Protein AF-A0A535MND7-F1 (afdb_monomer_lite)

Secondary structure (DSSP, 8-state):
--------------SPPPP-----------------------------PPPP-PPPPP-------SSS-EEEEE------TT----EEEEEE-TTS-EEEEEEEEEPPPTT--PPPPPP--EEEEEETTTTEEEEEEGGGGG---S--GGG-TTSPPBTTB--SS--SEEEEEEEE-SS-SS-TT---S---TTEEE--SEEEEEE--S-SS--GGGS-HHHHHHHHHHHHHHHHHHHT-TT-SEEEEE---SGGGT----SSEEEEEEESS--HHHHHHHHHHHHHHHHHSS-HHHHHHHHHHHH-SSEEEEETTEEEE--TT-SSTT--EEEESS--SSGGGS-HHHHH-

Structure (mmCIF, N/CA/C/O backbone):
data_AF-A0A535MND7-F1
#
_entry.id   AF-A0A535MND7-F1
#
loop_
_atom_site.group_PDB
_atom_site.id
_atom_site.type_symbol
_atom_site.label_atom_id
_atom_site.label_alt_id
_atom_site.label_comp_id
_atom_site.label_asym_id
_atom_site.label_entity_id
_atom_site.label_seq_id
_atom_site.pdbx_PDB_ins_code
_atom_site.Cartn_x
_atom_site.Cartn_y
_atom_site.Cartn_z
_atom_site.occupancy
_atom_site.B_iso_or_equiv
_atom_site.auth_seq_id
_atom_site.auth_comp_id
_atom_site.auth_asym_id
_atom_site.auth_atom_id
_atom_site.pdbx_PDB_model_num
ATOM 1 N N . MET A 1 1 ? 10.896 -22.192 53.417 1.00 31.97 1 MET A N 1
ATOM 2 C CA . MET A 1 1 ? 11.563 -22.929 52.321 1.00 31.97 1 MET A CA 1
ATOM 3 C C . MET A 1 1 ? 10.553 -23.023 51.177 1.00 31.97 1 MET A C 1
ATOM 5 O O . MET A 1 1 ? 9.532 -23.661 51.362 1.00 31.97 1 MET A O 1
ATOM 9 N N . SER A 1 2 ? 10.584 -22.032 50.270 1.00 26.31 2 SER A N 1
ATOM 10 C CA . SER A 1 2 ? 10.952 -22.146 48.828 1.00 26.31 2 SER A CA 1
ATOM 11 C C . SER A 1 2 ? 9.832 -22.789 47.989 1.00 26.31 2 SER A C 1
ATOM 13 O O . SER A 1 2 ? 9.571 -23.968 48.164 1.00 26.31 2 SER A O 1
ATOM 15 N N . GLY A 1 3 ? 9.055 -22.074 47.161 1.00 21.62 3 GLY A N 1
ATOM 16 C CA . GLY A 1 3 ? 9.440 -21.245 45.999 1.00 21.62 3 GLY A CA 1
ATOM 17 C C . GLY A 1 3 ? 9.171 -22.081 44.729 1.00 21.62 3 GLY A C 1
ATOM 18 O O . GLY A 1 3 ? 9.656 -23.201 44.651 1.00 21.62 3 GLY A O 1
ATOM 19 N N . THR A 1 4 ? 8.356 -21.681 43.744 1.00 24.11 4 THR A N 1
ATOM 20 C CA . THR A 1 4 ? 8.794 -20.842 42.608 1.00 24.11 4 THR A CA 1
ATOM 21 C C . THR A 1 4 ? 7.597 -20.421 41.732 1.00 24.11 4 THR A C 1
ATOM 23 O O . THR A 1 4 ? 6.783 -21.248 41.330 1.00 24.11 4 THR A O 1
ATOM 26 N N . THR A 1 5 ? 7.551 -19.131 41.394 1.00 23.45 5 THR A N 1
ATOM 27 C CA . THR A 1 5 ? 6.652 -18.468 40.435 1.00 23.45 5 THR A CA 1
ATOM 28 C C . THR A 1 5 ? 7.467 -18.116 39.186 1.00 23.45 5 THR A C 1
ATOM 30 O O . THR A 1 5 ? 8.577 -17.607 39.330 1.00 23.45 5 THR A O 1
ATOM 33 N N . VAL A 1 6 ? 6.944 -18.317 37.970 1.00 24.39 6 VAL A N 1
ATOM 34 C CA . VAL A 1 6 ? 7.579 -17.824 36.730 1.00 24.39 6 VAL A CA 1
ATOM 35 C C . VAL A 1 6 ? 6.758 -16.671 36.156 1.00 24.39 6 VAL A C 1
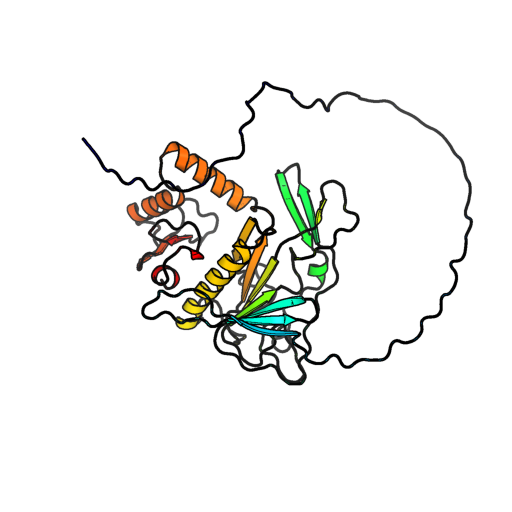ATOM 37 O O . VAL A 1 6 ? 5.626 -16.843 35.715 1.00 24.39 6 VAL A O 1
ATOM 40 N N . SER A 1 7 ? 7.360 -15.482 36.184 1.00 24.05 7 SER A N 1
ATOM 41 C CA . SER A 1 7 ? 6.897 -14.240 35.560 1.00 24.05 7 SER A CA 1
ATOM 42 C C . SER A 1 7 ? 7.696 -14.021 34.272 1.00 24.05 7 SER A C 1
ATOM 44 O O . SER A 1 7 ? 8.923 -13.955 34.336 1.00 24.05 7 SER A O 1
ATOM 46 N N . ALA A 1 8 ? 7.032 -13.831 33.130 1.00 25.64 8 ALA A N 1
ATOM 47 C CA . ALA A 1 8 ? 7.667 -13.356 31.901 1.00 25.64 8 ALA A CA 1
ATOM 48 C C . ALA A 1 8 ? 7.319 -11.873 31.682 1.00 25.64 8 ALA A C 1
ATOM 50 O O . ALA A 1 8 ? 6.171 -11.518 31.420 1.00 25.64 8 ALA A O 1
ATOM 51 N N . ARG A 1 9 ? 8.322 -10.998 31.824 1.00 24.38 9 ARG A N 1
ATOM 52 C CA . ARG A 1 9 ? 8.261 -9.564 31.492 1.00 24.38 9 ARG A CA 1
ATOM 53 C C . ARG A 1 9 ? 8.761 -9.344 30.053 1.00 24.38 9 ARG A C 1
ATOM 55 O O . ARG A 1 9 ? 9.773 -9.946 29.701 1.00 24.38 9 ARG A O 1
ATOM 62 N N . PRO A 1 10 ? 8.153 -8.452 29.250 1.00 27.22 10 PRO A N 1
ATOM 63 C CA . PRO A 1 10 ? 8.726 -8.014 27.978 1.00 27.22 10 PRO A CA 1
ATOM 64 C C . PRO A 1 10 ? 9.790 -6.905 28.174 1.00 27.22 10 PRO A C 1
ATOM 66 O O . PRO A 1 10 ? 9.694 -6.132 29.136 1.00 27.22 10 PRO A O 1
ATOM 69 N N . PRO A 1 11 ? 10.802 -6.787 27.289 1.00 28.80 11 PRO A N 1
ATOM 70 C CA . PRO A 1 11 ? 11.977 -5.960 27.540 1.00 28.80 11 PRO A CA 1
ATOM 71 C C . PRO A 1 11 ? 11.901 -4.614 26.811 1.00 28.80 11 PRO A C 1
ATOM 73 O O . PRO A 1 11 ? 12.303 -4.538 25.664 1.00 28.80 11 PRO A O 1
ATOM 76 N N . TRP A 1 12 ? 11.468 -3.533 27.469 1.00 27.03 12 TRP A N 1
ATOM 77 C CA . TRP A 1 12 ? 11.754 -2.162 26.999 1.00 27.03 12 TRP A CA 1
ATOM 78 C C . TRP A 1 12 ? 11.802 -1.167 28.166 1.00 27.03 12 TRP A C 1
ATOM 80 O O . TRP A 1 12 ? 10.841 -0.442 28.397 1.00 27.03 12 TRP A O 1
ATOM 90 N N . ARG A 1 13 ? 12.918 -1.104 28.908 1.00 27.61 13 ARG A N 1
ATOM 91 C CA . ARG A 1 13 ? 13.337 0.097 29.664 1.00 27.61 13 ARG A CA 1
ATOM 92 C C . ARG A 1 13 ? 14.852 0.090 29.892 1.00 27.61 13 ARG A C 1
ATOM 94 O O . ARG A 1 13 ? 15.333 -0.727 30.668 1.00 27.61 13 ARG A O 1
ATOM 101 N N . ARG A 1 14 ? 15.560 1.056 29.295 1.00 27.72 14 ARG A N 1
ATOM 102 C CA . ARG A 1 14 ? 16.456 2.017 29.976 1.00 27.72 14 ARG A CA 1
ATOM 103 C C . ARG A 1 14 ? 17.063 2.993 28.956 1.00 27.72 14 ARG A C 1
ATOM 105 O O . ARG A 1 14 ? 18.002 2.661 28.253 1.00 27.72 14 ARG A O 1
ATOM 112 N N . ALA A 1 15 ? 16.542 4.213 28.953 1.00 28.39 15 ALA A N 1
ATOM 113 C CA . ALA A 1 15 ? 17.321 5.445 28.862 1.00 28.39 15 ALA A CA 1
ATOM 114 C C . ALA A 1 15 ? 16.557 6.490 29.693 1.00 28.39 15 ALA A C 1
ATOM 116 O O . ALA A 1 15 ? 15.325 6.491 29.699 1.00 28.39 15 ALA A O 1
ATOM 117 N N . GLY A 1 16 ? 17.288 7.238 30.518 1.00 25.81 16 GLY A N 1
ATOM 118 C CA . GLY A 1 16 ? 16.784 7.986 31.668 1.00 25.81 16 GLY A CA 1
ATOM 119 C C . GLY A 1 16 ? 15.770 9.082 31.341 1.00 25.81 16 GLY A C 1
ATOM 120 O O . GLY A 1 16 ? 15.826 9.729 30.303 1.00 25.81 16 GLY A O 1
ATOM 121 N N . CYS A 1 17 ? 14.853 9.276 32.284 1.00 23.89 17 CYS A N 1
ATOM 122 C CA . CYS A 1 17 ? 13.958 10.419 32.380 1.00 23.89 17 CYS A CA 1
ATOM 123 C C . CYS A 1 17 ? 14.705 11.559 33.095 1.00 23.89 17 CYS A C 1
ATOM 125 O O . CYS A 1 17 ? 15.103 11.347 34.243 1.00 23.89 17 CYS A O 1
ATOM 127 N N . PRO A 1 18 ? 14.894 12.744 32.489 1.00 29.48 18 PRO A N 1
ATOM 128 C CA . PRO A 1 18 ? 15.144 13.961 33.239 1.00 29.48 18 PRO A CA 1
ATOM 129 C C . PRO A 1 18 ? 13.806 14.554 33.689 1.00 29.48 18 PRO A C 1
ATOM 131 O O . PRO A 1 18 ? 12.822 14.583 32.950 1.00 29.48 18 PRO A O 1
ATOM 134 N N . GLN A 1 19 ? 13.792 14.985 34.941 1.00 28.09 19 GLN A N 1
ATOM 135 C CA . GLN A 1 19 ? 12.665 15.554 35.665 1.00 28.09 19 GLN A CA 1
ATOM 136 C C . GLN A 1 19 ? 12.043 16.752 34.927 1.00 28.09 19 GLN A C 1
ATOM 138 O O . GLN A 1 19 ? 12.746 17.591 34.367 1.00 28.09 19 GLN A O 1
ATOM 143 N N . LEU A 1 20 ? 10.710 16.835 34.968 1.00 29.91 20 LEU A N 1
ATOM 144 C CA . LEU A 1 20 ? 9.931 17.992 34.529 1.00 29.91 20 LEU A CA 1
ATOM 145 C C . LEU A 1 20 ? 10.247 19.190 35.438 1.00 29.91 20 LEU A C 1
ATOM 147 O O . LEU A 1 20 ? 9.759 19.265 36.565 1.00 29.91 20 LEU A O 1
ATOM 151 N N . GLY A 1 21 ? 11.086 20.097 34.939 1.00 25.61 21 GLY A N 1
ATOM 152 C CA . GLY A 1 21 ? 11.276 21.450 35.458 1.00 25.61 21 GLY A CA 1
ATOM 153 C C . GLY A 1 21 ? 10.290 22.423 34.809 1.00 25.61 21 GLY A C 1
ATOM 154 O O . GLY A 1 21 ? 9.869 22.234 33.672 1.00 25.61 21 GLY A O 1
ATOM 155 N N . GLN A 1 22 ? 9.891 23.421 35.586 1.00 27.30 22 GLN A N 1
ATOM 156 C CA . GLN A 1 22 ? 8.811 24.372 35.341 1.00 27.30 22 GLN A CA 1
ATOM 157 C C . GLN A 1 22 ? 9.024 25.289 34.120 1.00 27.30 22 GLN A C 1
ATOM 159 O O . GLN A 1 22 ? 10.116 25.384 33.568 1.00 27.30 22 GLN A O 1
ATOM 164 N N . GLY A 1 23 ? 7.923 25.933 33.719 1.00 32.47 23 GLY A N 1
ATOM 165 C CA . GLY A 1 23 ? 7.711 26.726 32.508 1.00 32.47 23 GLY A CA 1
ATOM 166 C C . GLY A 1 23 ? 8.832 27.663 32.060 1.00 32.47 23 GLY A C 1
ATOM 167 O O . GLY A 1 23 ? 9.398 28.406 32.850 1.00 32.47 23 GLY A O 1
ATOM 168 N N . HIS A 1 24 ? 9.031 27.690 30.744 1.00 26.78 24 HIS A N 1
ATOM 169 C CA . HIS A 1 24 ? 9.525 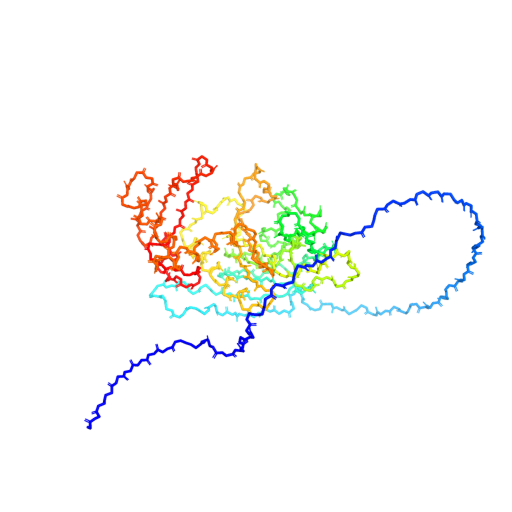28.845 30.005 1.00 26.78 24 HIS A CA 1
ATOM 170 C C . HIS A 1 24 ? 8.818 28.875 28.641 1.00 26.78 24 HIS A C 1
ATOM 172 O O . HIS A 1 24 ? 8.986 27.974 27.819 1.00 26.78 24 HIS A O 1
ATOM 178 N N . GLU A 1 25 ? 7.980 29.891 28.434 1.00 28.95 25 GLU A N 1
ATOM 179 C CA . GLU A 1 25 ? 7.490 30.293 27.112 1.00 28.95 25 GLU A CA 1
ATOM 180 C C . GLU A 1 25 ? 8.667 30.800 26.258 1.00 28.95 25 GLU A C 1
ATOM 182 O O . GLU A 1 25 ? 9.539 31.490 26.792 1.00 28.95 25 GLU A O 1
ATOM 187 N N . PRO A 1 26 ? 8.715 30.529 24.942 1.00 30.89 26 PRO A N 1
ATOM 188 C CA . PRO A 1 26 ? 9.654 31.209 24.063 1.00 30.89 26 PRO A CA 1
ATOM 189 C C . PRO A 1 26 ? 9.142 32.614 23.710 1.00 30.89 26 PRO A C 1
ATOM 191 O O . PRO A 1 26 ? 8.154 32.773 22.991 1.00 30.89 26 PRO A O 1
ATOM 194 N N . GLU A 1 27 ? 9.859 33.632 24.190 1.00 30.33 27 GLU A N 1
ATOM 195 C CA . GLU A 1 27 ? 9.802 35.013 23.705 1.00 30.33 27 GLU A CA 1
ATOM 196 C C . GLU A 1 27 ? 10.087 35.065 22.199 1.00 30.33 27 GLU A C 1
ATOM 198 O O . GLU A 1 27 ? 11.223 34.876 21.776 1.00 30.33 27 GLU A O 1
ATOM 203 N N . TYR A 1 28 ? 9.082 35.379 21.381 1.00 30.48 28 TYR A N 1
ATOM 204 C CA . TYR A 1 28 ? 9.315 35.912 20.034 1.00 30.48 28 TYR A CA 1
ATOM 205 C C . TYR A 1 28 ? 8.193 36.854 19.589 1.00 30.48 28 TYR A C 1
ATOM 207 O O . TYR A 1 28 ? 7.636 36.702 18.511 1.00 30.48 28 TYR A O 1
ATOM 215 N N . ILE A 1 29 ? 7.853 37.856 20.409 1.00 34.56 29 ILE A N 1
ATOM 216 C CA . ILE A 1 29 ? 7.112 39.046 19.954 1.00 34.56 29 ILE A CA 1
ATOM 217 C C . ILE A 1 29 ? 7.561 40.268 20.768 1.00 34.56 29 ILE A C 1
ATOM 219 O O . ILE A 1 29 ? 6.982 40.541 21.814 1.00 34.56 29 ILE A O 1
ATOM 223 N N . ARG A 1 30 ? 8.544 41.038 20.275 1.00 29.02 30 ARG A N 1
ATOM 224 C CA . ARG A 1 30 ? 8.675 42.491 20.530 1.00 29.02 30 ARG A CA 1
ATOM 225 C C . ARG A 1 30 ? 9.436 43.173 19.389 1.00 29.02 30 ARG A C 1
ATOM 227 O O . ARG A 1 30 ? 10.545 42.764 19.069 1.00 29.02 30 ARG A O 1
ATOM 234 N N . GLY A 1 31 ? 8.862 44.251 18.849 1.00 26.22 31 GLY A N 1
ATOM 235 C CA . GLY A 1 31 ? 9.590 45.261 18.071 1.00 26.22 31 GLY A CA 1
ATOM 236 C C . GLY A 1 31 ? 8.904 45.685 16.774 1.00 26.22 31 GLY A C 1
ATOM 237 O O . GLY A 1 31 ? 9.157 45.113 15.722 1.00 26.22 31 GLY A O 1
ATOM 238 N N . ALA A 1 32 ? 8.047 46.702 16.864 1.00 27.03 32 ALA A N 1
ATOM 239 C CA . ALA A 1 32 ? 7.381 47.365 15.748 1.00 27.03 32 ALA A CA 1
ATOM 240 C C . ALA A 1 32 ? 8.222 48.519 15.153 1.00 27.03 32 ALA A C 1
ATOM 242 O O . ALA A 1 32 ? 8.990 49.145 15.872 1.00 27.03 32 ALA A O 1
ATOM 243 N N . ASN A 1 33 ? 7.946 48.822 13.874 1.00 25.97 33 ASN A N 1
ATOM 244 C CA . ASN A 1 33 ? 7.974 50.123 13.172 1.00 25.97 33 ASN A CA 1
ATOM 245 C C . ASN A 1 33 ? 9.235 51.019 13.188 1.00 25.97 33 ASN A C 1
ATOM 247 O O . ASN A 1 33 ? 9.587 51.561 14.226 1.00 25.97 33 ASN A O 1
ATOM 251 N N . ALA A 1 34 ? 9.759 51.353 11.991 1.00 28.22 34 ALA A N 1
ATOM 252 C CA . ALA A 1 34 ? 9.799 52.729 11.438 1.00 28.22 34 ALA A CA 1
ATOM 253 C C . ALA A 1 34 ? 10.602 52.851 10.111 1.00 28.22 34 ALA A C 1
ATOM 255 O O . ALA A 1 34 ? 11.776 52.518 10.037 1.00 28.22 34 ALA A O 1
ATOM 256 N N . THR A 1 35 ? 9.908 53.354 9.082 1.00 27.67 35 THR A N 1
ATOM 257 C CA . THR A 1 35 ? 10.258 54.322 8.008 1.00 27.67 35 THR A CA 1
ATOM 258 C C . THR A 1 35 ? 11.687 54.574 7.463 1.00 27.67 35 THR A C 1
ATOM 260 O O . THR A 1 35 ? 12.586 54.967 8.193 1.00 27.67 35 THR A O 1
ATOM 263 N N . ASN A 1 36 ? 11.694 54.679 6.116 1.00 26.14 36 ASN A N 1
ATOM 264 C CA . ASN A 1 36 ? 12.350 55.654 5.205 1.00 26.14 36 ASN A CA 1
ATOM 265 C C . ASN A 1 36 ? 13.737 55.390 4.560 1.00 26.14 36 ASN A C 1
ATOM 267 O O . ASN A 1 36 ? 14.723 55.199 5.252 1.00 26.14 36 ASN A O 1
ATOM 271 N N . ARG A 1 37 ? 13.728 55.488 3.203 1.00 25.92 37 ARG A N 1
ATOM 272 C CA . ARG A 1 37 ? 14.631 56.184 2.228 1.00 25.92 37 ARG A CA 1
ATOM 273 C C . ARG A 1 37 ? 16.129 56.315 2.606 1.00 25.92 37 ARG A C 1
ATOM 275 O O . ARG A 1 37 ? 16.435 56.735 3.705 1.00 25.92 37 ARG A O 1
ATOM 282 N N . THR A 1 38 ? 17.139 56.092 1.749 1.00 27.78 38 THR A N 1
ATOM 283 C CA . THR A 1 38 ? 17.355 56.549 0.354 1.00 27.78 38 THR A CA 1
ATOM 284 C C . THR A 1 38 ? 18.682 55.976 -0.206 1.00 27.78 38 THR A C 1
ATOM 286 O O . THR A 1 38 ? 19.586 55.689 0.565 1.00 27.78 38 THR A O 1
ATOM 289 N N . ASP A 1 39 ? 18.775 55.938 -1.542 1.00 27.52 39 ASP A N 1
ATOM 290 C CA . ASP A 1 39 ? 19.942 56.130 -2.438 1.00 27.52 39 ASP A CA 1
ATOM 291 C C . ASP A 1 39 ? 21.151 55.163 -2.570 1.00 27.52 39 ASP A C 1
ATOM 293 O O . ASP A 1 39 ? 21.940 54.940 -1.662 1.00 27.52 39 ASP A O 1
ATOM 297 N N . GLN A 1 40 ? 21.319 54.734 -3.836 1.00 27.61 40 GLN A N 1
ATOM 298 C CA . GLN A 1 40 ? 22.525 54.726 -4.692 1.00 27.61 40 GLN A CA 1
ATOM 299 C C . GLN A 1 40 ? 23.874 54.230 -4.134 1.00 27.61 40 GLN A C 1
ATOM 301 O O . GLN A 1 40 ? 24.521 54.927 -3.365 1.00 27.61 40 GLN A O 1
ATOM 306 N N . ASN A 1 41 ? 24.450 53.184 -4.755 1.00 28.45 41 ASN A N 1
ATOM 307 C CA . ASN A 1 41 ? 25.504 53.392 -5.767 1.00 28.45 41 ASN A CA 1
ATOM 308 C C . ASN A 1 41 ? 25.884 52.133 -6.576 1.00 28.45 41 ASN A C 1
ATOM 310 O O . ASN A 1 41 ? 25.747 50.997 -6.136 1.00 28.45 41 ASN A O 1
ATOM 314 N N . ARG A 1 42 ? 26.385 52.413 -7.783 1.00 27.81 42 ARG A N 1
ATOM 315 C CA . ARG A 1 42 ? 26.885 51.537 -8.856 1.00 27.81 42 ARG A CA 1
ATOM 316 C C . ARG A 1 42 ? 28.213 50.824 -8.537 1.00 27.81 42 ARG A C 1
ATOM 318 O O . ARG A 1 42 ? 28.985 51.318 -7.720 1.00 27.81 42 ARG A O 1
ATOM 325 N N . ARG A 1 43 ? 28.517 49.839 -9.410 1.00 29.53 43 ARG A N 1
ATOM 326 C CA . ARG A 1 43 ? 29.814 49.243 -9.859 1.00 29.53 43 ARG A CA 1
ATOM 327 C C . ARG A 1 43 ? 29.882 47.753 -9.491 1.00 29.53 43 ARG A C 1
ATOM 329 O O . ARG A 1 43 ? 29.619 47.411 -8.355 1.00 29.53 43 ARG A O 1
ATOM 336 N N . GLY A 1 44 ? 30.225 46.809 -10.360 1.00 26.05 44 GLY A N 1
ATOM 337 C CA . GLY A 1 44 ? 30.651 46.813 -11.756 1.00 26.05 44 GLY A CA 1
ATOM 338 C C . GLY A 1 44 ? 30.854 45.348 -12.174 1.00 26.05 44 GLY A C 1
ATOM 339 O O . GLY A 1 44 ? 31.197 44.515 -11.339 1.00 26.05 44 GLY A O 1
ATOM 340 N N . CYS A 1 45 ? 30.584 45.038 -13.442 1.00 24.11 45 CYS A N 1
ATOM 341 C CA . CYS A 1 45 ? 30.937 43.762 -14.060 1.00 24.11 45 CYS A CA 1
ATOM 342 C C . CYS A 1 45 ? 32.459 43.635 -14.181 1.00 24.11 45 CYS A C 1
ATOM 344 O O . CYS A 1 45 ? 33.121 44.596 -14.572 1.00 24.11 45 CYS A O 1
ATOM 346 N N . SER A 1 46 ? 32.982 42.434 -13.952 1.00 28.06 46 SER A N 1
ATOM 347 C CA . SER A 1 46 ? 34.228 41.989 -14.571 1.00 28.06 46 SER A CA 1
ATOM 348 C C . SER A 1 46 ? 34.227 40.470 -14.695 1.00 28.06 46 SER A C 1
ATOM 350 O O . SER A 1 46 ? 34.234 39.752 -13.694 1.00 28.06 46 SER A O 1
ATOM 352 N N . ASP A 1 47 ? 34.204 40.031 -15.949 1.00 26.09 47 ASP A N 1
ATOM 353 C CA . ASP A 1 47 ? 34.411 38.670 -16.421 1.00 26.09 47 ASP A CA 1
ATOM 354 C C . ASP A 1 47 ? 35.783 38.117 -16.015 1.00 26.09 47 ASP A C 1
ATOM 356 O O . ASP A 1 47 ? 36.787 38.831 -15.983 1.00 26.09 47 ASP A O 1
ATOM 360 N N . THR A 1 48 ? 35.852 36.809 -15.773 1.00 29.25 48 THR A N 1
ATOM 361 C CA . THR A 1 48 ? 37.109 36.048 -15.828 1.00 29.25 48 THR A CA 1
ATOM 362 C C . THR A 1 48 ? 36.823 34.685 -16.469 1.00 29.25 48 THR A C 1
ATOM 364 O O . THR A 1 48 ? 35.898 34.000 -16.028 1.00 29.25 48 THR A O 1
ATOM 367 N N . PRO A 1 49 ? 37.554 34.277 -17.524 1.00 27.95 49 PRO A N 1
ATOM 368 C CA . PRO A 1 49 ? 37.238 33.070 -18.280 1.00 27.95 49 PRO A CA 1
ATOM 369 C C . PRO A 1 49 ? 37.802 31.818 -17.595 1.00 27.95 49 PRO A C 1
ATOM 371 O O . PRO A 1 49 ? 38.977 31.768 -17.230 1.00 27.95 49 PRO A O 1
ATOM 374 N N . ALA A 1 50 ? 36.969 30.785 -17.452 1.00 29.06 50 ALA A N 1
ATOM 375 C CA . ALA A 1 50 ? 37.405 29.461 -17.025 1.00 29.06 50 ALA A CA 1
ATOM 376 C C . ALA A 1 50 ? 38.057 28.710 -18.196 1.00 29.06 50 ALA A C 1
ATOM 378 O O . ALA A 1 50 ? 37.540 28.683 -19.314 1.00 29.06 50 ALA A O 1
ATOM 379 N N . SER A 1 51 ? 39.216 28.119 -17.918 1.00 28.31 51 SER A N 1
ATOM 380 C CA . SER A 1 51 ? 40.068 27.414 -18.865 1.00 28.31 51 SER A CA 1
ATOM 381 C C . SER A 1 51 ? 39.460 26.098 -19.357 1.00 28.31 51 SER A C 1
ATOM 383 O O . SER A 1 51 ? 38.829 25.336 -18.626 1.00 28.31 51 SER A O 1
ATOM 385 N N . SER A 1 52 ? 39.705 25.824 -20.635 1.00 26.12 52 SER A N 1
ATOM 386 C CA . SER A 1 52 ? 39.410 24.578 -21.331 1.00 26.12 52 SER A CA 1
ATOM 387 C C . SER A 1 52 ? 40.306 23.438 -20.837 1.00 26.12 52 SER A C 1
ATOM 389 O O . SER A 1 52 ? 41.521 23.477 -21.039 1.00 26.12 52 SER A O 1
ATOM 391 N N . ALA A 1 53 ? 39.709 22.391 -20.266 1.00 28.09 53 ALA A N 1
ATOM 392 C CA . ALA A 1 53 ? 40.362 21.104 -20.050 1.00 28.09 53 ALA A CA 1
ATOM 393 C C . ALA A 1 53 ? 39.761 20.058 -21.000 1.00 28.09 53 ALA A C 1
ATOM 395 O O . ALA A 1 53 ? 38.556 19.813 -21.018 1.00 28.09 53 ALA A O 1
ATOM 396 N N . SER A 1 54 ? 40.629 19.471 -21.819 1.00 25.11 54 SER A N 1
ATOM 397 C CA . SER A 1 54 ? 40.337 18.452 -22.826 1.00 25.11 54 SER A CA 1
ATOM 398 C C . SER A 1 54 ? 39.738 17.175 -22.224 1.00 25.11 54 SER A C 1
ATOM 400 O O . SER A 1 54 ? 40.355 16.551 -21.359 1.00 25.11 54 SER A O 1
ATOM 402 N N . VAL A 1 55 ? 38.593 16.733 -22.745 1.00 27.05 55 VAL A N 1
ATOM 403 C CA . VAL A 1 55 ? 38.001 15.421 -22.448 1.00 27.05 55 VAL A CA 1
ATOM 404 C C . VAL A 1 55 ? 38.608 14.378 -23.391 1.00 27.05 55 VAL A C 1
ATOM 406 O O . VAL A 1 55 ? 38.482 14.488 -24.609 1.00 27.05 55 VAL A O 1
ATOM 409 N N . ARG A 1 56 ? 39.277 13.359 -22.837 1.00 25.81 56 ARG A N 1
ATOM 410 C CA . ARG A 1 56 ? 39.657 12.136 -23.566 1.00 25.81 56 ARG A CA 1
ATOM 411 C C . ARG A 1 56 ? 38.475 11.153 -23.558 1.00 25.81 56 ARG A C 1
ATOM 413 O O . ARG A 1 56 ? 37.828 11.031 -22.518 1.00 25.81 56 ARG A O 1
ATOM 420 N N . PRO A 1 57 ? 38.193 10.435 -24.659 1.00 25.00 57 PRO A N 1
ATOM 421 C CA . PRO A 1 57 ? 37.064 9.516 -24.719 1.00 25.00 57 PRO A CA 1
ATOM 422 C C . PRO A 1 57 ? 37.379 8.251 -23.911 1.00 25.00 57 PRO A C 1
ATOM 424 O O . PRO A 1 57 ? 38.381 7.578 -24.157 1.00 25.00 57 PRO A O 1
ATOM 427 N N . ILE A 1 58 ? 36.532 7.935 -22.930 1.00 28.06 58 ILE A N 1
ATOM 428 C CA . ILE A 1 58 ? 36.570 6.649 -22.231 1.00 28.06 58 ILE A CA 1
ATOM 429 C C . ILE A 1 58 ? 35.842 5.629 -23.106 1.00 28.06 58 ILE A C 1
ATOM 431 O O . ILE A 1 58 ? 34.684 5.812 -23.477 1.00 28.06 58 ILE A O 1
ATOM 435 N N . LEU A 1 59 ? 36.583 4.577 -23.444 1.00 27.38 59 LEU A N 1
ATOM 436 C CA . LEU A 1 59 ? 36.171 3.393 -24.185 1.00 27.38 59 LEU A CA 1
ATOM 437 C C . LEU A 1 59 ? 34.827 2.831 -23.697 1.00 27.38 59 LEU A C 1
ATOM 439 O O . LEU A 1 59 ? 34.630 2.584 -22.508 1.00 27.38 59 LEU A O 1
ATOM 443 N N . GLN A 1 60 ? 33.940 2.578 -24.660 1.00 32.19 60 GLN A N 1
ATOM 444 C CA . GLN A 1 60 ? 32.717 1.795 -24.523 1.00 32.19 60 GLN A CA 1
ATOM 445 C C . GLN A 1 60 ? 33.038 0.387 -24.000 1.00 32.19 60 GLN A C 1
ATOM 447 O O . GLN A 1 60 ? 33.471 -0.491 -24.746 1.00 32.19 60 GLN A O 1
ATOM 452 N N . GLY A 1 61 ? 32.812 0.173 -22.705 1.00 26.05 61 GLY A N 1
ATOM 453 C CA . GLY A 1 61 ? 32.678 -1.154 -22.117 1.00 26.05 61 GLY A CA 1
ATOM 454 C C . GLY A 1 61 ? 31.236 -1.636 -22.269 1.00 26.05 61 GLY A C 1
ATOM 455 O O . GLY A 1 61 ? 30.306 -0.924 -21.891 1.00 26.05 61 GLY A O 1
ATOM 456 N N . ARG A 1 62 ? 31.053 -2.832 -22.840 1.00 33.38 62 ARG A N 1
ATOM 457 C CA . ARG A 1 62 ? 29.792 -3.592 -22.813 1.00 33.38 62 ARG A CA 1
ATOM 458 C C . ARG A 1 62 ? 29.235 -3.603 -21.383 1.00 33.38 62 ARG A C 1
ATOM 460 O O . ARG A 1 62 ? 29.910 -4.071 -20.473 1.00 33.38 62 ARG A O 1
ATOM 467 N N . MET A 1 63 ? 28.016 -3.101 -21.191 1.00 30.66 63 MET A N 1
ATOM 468 C CA . MET A 1 63 ? 27.242 -3.393 -19.984 1.00 30.66 63 MET A CA 1
ATOM 469 C C . MET A 1 63 ? 26.711 -4.821 -20.112 1.00 30.66 63 MET A C 1
ATOM 471 O O . MET A 1 63 ? 25.744 -5.075 -20.829 1.00 30.66 63 MET A O 1
ATOM 475 N N . ASP A 1 64 ? 27.406 -5.753 -19.469 1.00 42.06 64 ASP A N 1
ATOM 476 C CA . ASP A 1 64 ? 27.006 -7.149 -19.361 1.00 42.06 64 ASP A CA 1
ATOM 477 C C . ASP A 1 64 ? 25.798 -7.274 -18.404 1.00 42.06 64 ASP A C 1
ATOM 479 O O . ASP A 1 64 ? 25.866 -6.877 -17.244 1.00 42.06 64 ASP A O 1
ATOM 483 N N . SER A 1 65 ? 24.702 -7.851 -18.913 1.00 42.44 65 SER A N 1
ATOM 484 C CA . SER A 1 65 ? 23.406 -8.147 -18.264 1.00 42.44 65 SER A CA 1
ATOM 485 C C . SER A 1 65 ? 22.497 -6.959 -17.862 1.00 42.44 65 SER A C 1
ATOM 487 O O . SER A 1 65 ? 22.876 -6.121 -17.047 1.00 42.44 65 SER A O 1
ATOM 489 N N . PRO A 1 66 ? 21.223 -6.925 -18.320 1.00 50.50 66 PRO A N 1
ATOM 490 C CA . PRO A 1 66 ? 20.259 -5.865 -17.981 1.00 50.50 66 PRO A CA 1
ATOM 491 C C . PRO A 1 66 ? 19.697 -5.949 -16.544 1.00 50.50 66 PRO A C 1
ATOM 493 O O . PRO A 1 66 ? 18.890 -5.110 -16.143 1.00 50.50 66 PRO A O 1
ATOM 496 N N . ILE A 1 67 ? 20.106 -6.961 -15.769 1.00 55.50 67 ILE A N 1
ATOM 497 C CA . ILE A 1 67 ? 19.729 -7.197 -14.371 1.00 55.50 67 ILE A CA 1
ATOM 498 C C . ILE A 1 67 ? 21.024 -7.416 -13.585 1.00 55.50 67 ILE A C 1
ATOM 500 O O . ILE A 1 67 ? 21.773 -8.344 -13.887 1.00 55.50 67 ILE A O 1
ATOM 504 N N . MET A 1 68 ? 21.285 -6.584 -12.572 1.00 47.12 68 MET A N 1
ATOM 505 C CA . MET A 1 68 ? 22.559 -6.627 -11.835 1.00 47.12 68 MET A CA 1
ATOM 506 C C . MET A 1 68 ? 22.691 -7.869 -10.940 1.00 47.12 68 MET A C 1
ATOM 508 O O . MET A 1 68 ? 23.797 -8.328 -10.670 1.00 47.12 68 MET A O 1
ATOM 512 N N . SER A 1 69 ? 21.570 -8.415 -10.457 1.00 55.09 69 SER A N 1
ATOM 513 C CA . SER A 1 69 ? 21.510 -9.699 -9.748 1.00 55.09 69 SER A CA 1
ATOM 514 C C . SER A 1 69 ? 20.070 -10.212 -9.677 1.00 55.09 69 SER A C 1
ATOM 516 O O . SER A 1 69 ? 19.135 -9.412 -9.633 1.00 55.09 69 SER A O 1
ATOM 518 N N . ALA A 1 70 ? 19.891 -11.534 -9.651 1.00 56.66 70 ALA A N 1
ATOM 519 C CA . ALA A 1 70 ? 18.622 -12.187 -9.344 1.00 56.66 70 ALA A CA 1
ATOM 520 C C . ALA A 1 70 ? 18.840 -13.132 -8.158 1.00 56.66 70 ALA A C 1
ATOM 522 O O . ALA A 1 70 ? 19.557 -14.125 -8.275 1.00 56.66 70 ALA A O 1
ATOM 523 N N . VAL A 1 71 ? 18.254 -12.808 -7.004 1.00 65.62 71 VAL A N 1
ATOM 524 C CA . VAL A 1 71 ? 18.414 -13.599 -5.777 1.00 65.62 71 VAL A CA 1
ATOM 525 C C . VAL A 1 71 ? 17.057 -14.173 -5.372 1.00 65.62 71 VAL A C 1
ATOM 527 O O . VAL A 1 71 ? 16.172 -13.416 -4.951 1.00 65.62 71 VAL A O 1
ATOM 530 N N . PRO A 1 72 ? 16.866 -15.503 -5.460 1.00 59.09 72 PRO A N 1
ATOM 531 C CA . PRO A 1 72 ? 15.706 -16.155 -4.877 1.00 59.09 72 PRO A CA 1
ATOM 532 C C . PRO A 1 72 ? 15.723 -15.926 -3.365 1.00 59.09 72 PRO A C 1
ATOM 534 O O . PRO A 1 72 ? 16.661 -16.317 -2.672 1.00 59.09 72 PRO A O 1
ATOM 537 N N . THR A 1 73 ? 14.681 -15.297 -2.831 1.00 56.84 73 THR A N 1
ATOM 538 C CA . THR A 1 73 ? 14.451 -15.218 -1.388 1.00 56.84 73 THR A CA 1
ATOM 539 C C . THR A 1 73 ? 13.118 -15.868 -1.077 1.00 56.84 73 THR A C 1
ATOM 541 O O . THR A 1 73 ? 12.062 -15.436 -1.522 1.00 56.84 73 THR A O 1
ATOM 544 N N . ALA A 1 74 ? 13.136 -16.929 -0.281 1.00 48.56 74 ALA A N 1
ATOM 545 C CA . ALA A 1 74 ? 11.885 -17.444 0.240 1.00 48.56 74 ALA A CA 1
ATOM 546 C C . ALA A 1 74 ? 11.303 -16.444 1.246 1.00 48.56 74 ALA A C 1
ATOM 548 O O . ALA A 1 74 ? 11.967 -16.136 2.238 1.00 48.56 74 ALA A O 1
ATOM 549 N N . SER A 1 75 ? 10.067 -15.986 1.027 1.00 50.03 75 SER A N 1
ATOM 550 C CA . SER A 1 75 ? 9.338 -15.252 2.061 1.00 50.03 75 SER A CA 1
ATOM 551 C C . SER A 1 75 ? 9.174 -16.161 3.285 1.00 50.03 75 SER A C 1
ATOM 553 O O . SER A 1 75 ? 8.810 -17.340 3.180 1.00 50.03 75 SER A O 1
ATOM 555 N N . ALA A 1 76 ? 9.576 -15.651 4.445 1.00 39.16 76 ALA A N 1
ATOM 556 C CA . ALA A 1 76 ? 9.662 -16.411 5.679 1.00 39.16 76 ALA A CA 1
ATOM 557 C C . ALA A 1 76 ? 8.302 -16.444 6.391 1.00 39.16 76 ALA A C 1
ATOM 559 O O . ALA A 1 76 ? 8.083 -15.703 7.344 1.00 39.16 76 ALA A O 1
ATOM 560 N N . ASP A 1 77 ? 7.413 -17.346 5.975 1.00 42.84 77 ASP A N 1
ATOM 561 C CA . ASP A 1 77 ? 6.348 -17.851 6.847 1.00 42.84 77 ASP A CA 1
ATOM 562 C C . ASP A 1 77 ? 6.347 -19.388 6.800 1.00 42.84 77 ASP A C 1
ATOM 564 O O . ASP A 1 77 ? 6.078 -20.010 5.774 1.00 42.84 77 ASP A O 1
ATOM 568 N N . ARG A 1 78 ? 6.759 -20.019 7.909 1.00 42.94 78 ARG A N 1
ATOM 569 C CA . ARG A 1 78 ? 6.922 -21.482 8.031 1.00 42.94 78 ARG A CA 1
ATOM 570 C C . ARG A 1 78 ? 5.654 -22.191 8.530 1.00 42.94 78 ARG A C 1
ATOM 572 O O . ARG A 1 78 ? 5.720 -23.392 8.779 1.00 42.94 78 ARG A O 1
ATOM 579 N N . ARG A 1 79 ? 4.523 -21.501 8.741 1.00 38.34 79 ARG A N 1
ATOM 580 C CA . ARG A 1 79 ? 3.348 -22.105 9.404 1.00 38.34 79 ARG A CA 1
ATOM 581 C C . ARG A 1 79 ? 2.021 -21.786 8.720 1.00 38.34 79 ARG A C 1
ATOM 583 O O . ARG A 1 79 ? 1.180 -21.074 9.261 1.00 38.34 79 ARG A O 1
ATOM 590 N N . SER A 1 80 ? 1.769 -22.427 7.584 1.00 38.41 80 SER A N 1
ATOM 591 C CA . SER A 1 80 ? 0.397 -22.633 7.123 1.00 38.41 80 SER A CA 1
ATOM 592 C C . SER A 1 80 ? 0.217 -24.074 6.626 1.00 38.41 80 SER A C 1
ATOM 594 O O . SER A 1 80 ? 0.977 -24.497 5.755 1.00 38.41 80 SER A O 1
ATOM 596 N N . PRO A 1 81 ? -0.760 -24.844 7.153 1.00 35.28 81 PRO A N 1
ATOM 597 C CA . PRO A 1 81 ? -0.933 -26.270 6.836 1.00 35.28 81 PRO A CA 1
ATOM 598 C C . PRO A 1 81 ? -1.292 -26.559 5.366 1.00 35.28 81 PRO A C 1
ATOM 600 O O . PRO A 1 81 ? -1.257 -27.712 4.950 1.00 35.28 81 PRO A O 1
ATOM 603 N N . ARG A 1 82 ? -1.646 -25.521 4.591 1.00 51.44 82 ARG A N 1
ATOM 604 C CA . ARG A 1 82 ? -1.856 -25.537 3.128 1.00 51.44 82 ARG A CA 1
ATOM 605 C C . ARG A 1 82 ? -1.341 -24.253 2.451 1.00 51.44 82 ARG A C 1
ATOM 607 O O . ARG A 1 82 ? -1.820 -23.882 1.384 1.00 51.44 82 ARG A O 1
ATOM 614 N N . GLY A 1 83 ? -0.443 -23.510 3.102 1.00 48.06 83 GLY A N 1
ATOM 615 C CA . GLY A 1 83 ? -0.060 -22.173 2.647 1.00 48.06 83 GLY A CA 1
ATOM 616 C C . GLY A 1 83 ? 0.792 -22.227 1.400 1.00 48.06 83 GLY A C 1
ATOM 617 O O . GLY A 1 83 ? 1.864 -22.832 1.403 1.00 48.06 83 GLY A O 1
ATOM 618 N N . VAL A 1 84 ? 0.329 -21.557 0.352 1.00 50.88 84 VAL A N 1
ATOM 619 C CA . VAL A 1 84 ? 1.141 -21.257 -0.819 1.00 50.88 84 VAL A CA 1
ATOM 620 C C . VAL A 1 84 ? 2.356 -20.477 -0.325 1.00 50.88 84 VAL A C 1
ATOM 622 O O . VAL A 1 84 ? 2.248 -19.327 0.094 1.00 50.88 84 VAL A O 1
ATOM 625 N N . ARG A 1 85 ? 3.526 -21.118 -0.317 1.00 58.53 85 ARG A N 1
ATOM 626 C CA . ARG A 1 85 ? 4.790 -20.422 -0.091 1.00 58.53 85 ARG A CA 1
ATOM 627 C C . ARG A 1 85 ? 5.044 -19.596 -1.341 1.00 58.53 85 ARG A C 1
ATOM 629 O O . ARG A 1 85 ? 5.564 -20.117 -2.324 1.00 58.53 85 ARG A O 1
ATOM 636 N N . LEU A 1 86 ? 4.633 -18.334 -1.312 1.00 77.75 86 LEU A N 1
ATOM 637 C CA . LEU A 1 86 ? 4.838 -17.430 -2.430 1.00 77.75 86 LEU A CA 1
ATOM 638 C C . LEU A 1 86 ? 6.338 -17.130 -2.530 1.00 77.75 86 LEU A C 1
ATOM 640 O O . LEU A 1 86 ? 6.903 -16.373 -1.738 1.00 77.75 86 LEU A O 1
ATOM 644 N N . ALA A 1 87 ? 7.014 -17.828 -3.443 1.00 88.44 87 ALA A N 1
ATOM 645 C CA . ALA A 1 87 ? 8.428 -17.614 -3.703 1.00 88.44 87 ALA A CA 1
ATOM 646 C C . ALA A 1 87 ? 8.623 -16.189 -4.226 1.00 88.44 87 ALA A C 1
ATOM 648 O O . ALA A 1 87 ? 7.867 -15.750 -5.090 1.00 88.44 87 ALA A O 1
ATOM 649 N N . ARG A 1 88 ? 9.625 -15.482 -3.697 1.00 93.56 88 ARG A N 1
ATOM 650 C CA . ARG A 1 88 ? 9.981 -14.133 -4.131 1.00 93.56 88 ARG A CA 1
ATOM 651 C C . ARG A 1 88 ? 11.348 -14.167 -4.804 1.00 93.56 88 ARG A C 1
ATOM 653 O O . ARG A 1 88 ? 12.314 -14.682 -4.242 1.00 93.56 88 ARG A O 1
ATOM 660 N N . THR A 1 89 ? 11.452 -13.569 -5.976 1.00 95.06 89 THR A N 1
ATOM 661 C CA . THR A 1 89 ? 12.726 -13.320 -6.652 1.00 95.06 89 THR A CA 1
ATOM 662 C C . THR A 1 89 ? 12.993 -11.829 -6.625 1.00 95.06 89 THR A C 1
ATOM 664 O O . THR A 1 89 ? 12.183 -11.051 -7.123 1.00 95.06 89 THR A O 1
ATOM 667 N N . THR A 1 90 ? 14.118 -11.430 -6.037 1.00 96.12 90 THR A N 1
ATOM 668 C CA . THR A 1 90 ? 14.542 -10.027 -6.000 1.00 96.12 90 THR A CA 1
ATOM 669 C C . THR A 1 90 ? 15.497 -9.757 -7.151 1.00 96.12 90 THR A C 1
ATOM 671 O O . THR A 1 90 ? 16.449 -10.512 -7.353 1.00 96.12 90 THR A O 1
ATOM 674 N N . MET A 1 91 ? 15.254 -8.669 -7.870 1.00 94.81 91 MET A N 1
ATOM 675 C CA . MET A 1 91 ? 16.074 -8.155 -8.957 1.00 94.81 91 MET A CA 1
ATOM 676 C C . MET A 1 91 ? 16.422 -6.692 -8.690 1.00 94.81 91 MET A C 1
ATOM 678 O O . MET A 1 91 ? 15.637 -5.963 -8.082 1.00 94.81 91 MET A O 1
ATOM 682 N N . VAL A 1 92 ? 17.594 -6.263 -9.153 1.00 94.31 92 VAL A N 1
ATOM 683 C CA . VAL A 1 92 ? 18.052 -4.870 -9.049 1.00 94.31 92 VAL A CA 1
ATOM 684 C C . VAL A 1 92 ? 18.235 -4.307 -10.455 1.00 94.31 92 VAL A C 1
ATOM 686 O O . VAL A 1 92 ? 18.977 -4.876 -11.263 1.00 94.31 92 VAL A O 1
ATOM 689 N N . GLN A 1 93 ? 17.525 -3.217 -10.746 1.00 91.75 93 GLN A N 1
ATOM 690 C CA . GLN A 1 93 ? 17.630 -2.463 -11.993 1.00 91.75 93 GLN A CA 1
ATOM 691 C C . GLN A 1 93 ? 18.948 -1.664 -12.037 1.00 91.75 93 GLN A C 1
ATOM 693 O O . GLN A 1 93 ? 19.522 -1.376 -10.985 1.00 91.75 93 GLN A O 1
ATOM 698 N N . PRO A 1 94 ? 19.435 -1.262 -13.227 1.00 91.31 94 PRO A N 1
ATOM 699 C CA . PRO A 1 94 ? 20.693 -0.518 -13.370 1.00 91.31 94 PRO A CA 1
ATOM 700 C C . PRO A 1 94 ? 20.758 0.811 -12.600 1.00 91.31 94 PRO A C 1
ATOM 702 O O . PRO A 1 94 ? 21.844 1.284 -12.278 1.00 91.31 94 PRO A O 1
ATOM 705 N N . ASP A 1 95 ? 19.609 1.421 -12.294 1.00 89.69 95 ASP A N 1
ATOM 706 C CA . ASP A 1 95 ? 19.503 2.647 -11.490 1.00 89.69 95 ASP A CA 1
ATOM 707 C C . ASP A 1 95 ? 19.397 2.385 -9.971 1.00 89.69 95 ASP A C 1
ATOM 709 O O . ASP A 1 95 ? 19.191 3.317 -9.190 1.00 89.69 95 ASP A O 1
ATOM 713 N N . GLY A 1 96 ? 19.547 1.125 -9.550 1.00 91.00 96 GLY A N 1
ATOM 714 C CA . GLY A 1 96 ? 19.505 0.677 -8.160 1.00 91.00 96 GLY A CA 1
ATOM 715 C C . GLY A 1 96 ? 18.106 0.368 -7.622 1.00 91.00 96 GLY A C 1
ATOM 716 O O . GLY A 1 96 ? 17.999 -0.075 -6.477 1.00 91.00 96 GLY A O 1
ATOM 717 N N . ARG A 1 97 ? 17.041 0.576 -8.409 1.00 93.81 97 ARG A N 1
ATOM 718 C CA . ARG A 1 97 ? 15.671 0.248 -7.992 1.00 93.81 97 ARG A CA 1
ATOM 719 C C . ARG A 1 97 ? 15.460 -1.258 -7.898 1.00 93.81 97 ARG A C 1
ATOM 721 O O . ARG A 1 97 ? 15.955 -2.029 -8.721 1.00 93.81 97 ARG A O 1
ATOM 728 N N . HIS A 1 98 ? 14.680 -1.681 -6.910 1.00 95.56 98 HIS A N 1
ATOM 729 C CA . HIS A 1 98 ? 14.338 -3.088 -6.726 1.00 95.56 98 HIS A CA 1
ATOM 730 C C . HIS A 1 98 ? 13.067 -3.476 -7.480 1.00 95.56 98 HIS A C 1
ATOM 732 O O . HIS A 1 98 ? 12.084 -2.731 -7.496 1.00 95.56 98 HIS A O 1
ATOM 738 N N . VAL A 1 99 ? 13.076 -4.693 -8.020 1.00 97.38 99 VAL A N 1
ATOM 739 C CA . VAL A 1 99 ? 11.898 -5.409 -8.510 1.00 97.38 99 VAL A CA 1
ATOM 740 C C . VAL A 1 99 ? 11.800 -6.746 -7.780 1.00 97.38 99 VAL A C 1
ATOM 742 O O . VAL A 1 99 ? 12.791 -7.445 -7.592 1.00 97.38 99 VAL A O 1
ATOM 745 N N . TYR A 1 100 ? 10.599 -7.109 -7.364 1.00 97.69 100 TYR A N 1
ATOM 746 C CA . TYR A 1 100 ? 10.275 -8.326 -6.642 1.00 97.69 100 TYR A CA 1
ATOM 747 C C . TYR A 1 100 ? 9.205 -9.079 -7.430 1.00 97.69 100 TYR A C 1
ATOM 749 O O . TYR A 1 100 ? 8.075 -8.607 -7.542 1.00 97.69 100 TYR A O 1
ATOM 757 N N . LEU A 1 101 ? 9.547 -10.244 -7.970 1.00 97.38 101 LEU A N 1
ATOM 758 C CA . LEU A 1 101 ? 8.597 -11.136 -8.635 1.00 97.38 101 LEU A CA 1
ATOM 759 C C . LEU A 1 101 ? 8.116 -12.181 -7.634 1.00 97.38 101 LEU A C 1
ATOM 761 O O . LEU A 1 101 ? 8.936 -12.824 -6.980 1.00 97.38 101 LEU A O 1
ATOM 765 N N . TYR A 1 102 ? 6.804 -12.336 -7.510 1.00 95.62 102 TYR A N 1
ATOM 766 C CA . TYR A 1 102 ? 6.171 -13.275 -6.592 1.00 95.62 102 TYR A CA 1
ATOM 767 C C . TYR A 1 102 ? 5.475 -14.374 -7.379 1.00 95.62 102 TYR A C 1
ATOM 769 O O . TYR A 1 102 ? 4.674 -14.063 -8.251 1.00 95.62 102 TYR A O 1
ATOM 777 N N . GLY A 1 103 ? 5.740 -15.637 -7.044 1.00 92.94 103 GLY A N 1
ATOM 778 C CA . GLY A 1 103 ? 5.174 -16.788 -7.750 1.00 92.94 103 GLY A CA 1
ATOM 779 C C . GLY A 1 103 ? 5.952 -17.157 -9.015 1.00 92.94 103 GLY A C 1
ATOM 780 O O . GLY A 1 103 ? 7.172 -16.986 -9.081 1.00 92.94 103 GLY A O 1
ATOM 781 N N . ALA A 1 104 ? 5.254 -17.725 -9.997 1.00 92.19 104 ALA A N 1
ATOM 782 C CA . ALA A 1 104 ? 5.840 -18.094 -11.278 1.00 92.19 104 ALA A CA 1
ATOM 783 C C . ALA A 1 104 ? 6.096 -16.858 -12.152 1.00 92.19 104 ALA A C 1
ATOM 785 O O . ALA A 1 104 ? 5.332 -15.892 -12.140 1.00 92.19 104 ALA A O 1
ATOM 786 N N . PHE A 1 105 ? 7.175 -16.901 -12.932 1.00 95.81 105 PHE A N 1
ATOM 787 C CA . PHE A 1 105 ? 7.466 -15.907 -13.959 1.00 95.81 105 PHE A CA 1
ATOM 788 C C . PHE A 1 105 ? 8.308 -16.519 -15.084 1.00 95.81 105 PHE A C 1
ATOM 790 O O . PHE A 1 105 ? 8.977 -17.536 -14.887 1.00 95.81 105 PHE A O 1
ATOM 797 N N . GLN A 1 106 ? 8.285 -15.889 -16.257 1.00 96.75 106 GLN A N 1
ATOM 798 C CA . GLN A 1 106 ? 9.171 -16.197 -17.380 1.00 96.75 106 GLN A CA 1
ATOM 799 C C . GLN A 1 106 ? 10.196 -15.068 -17.565 1.00 96.75 106 GLN A C 1
ATOM 801 O O . GLN A 1 106 ? 9.826 -13.899 -17.419 1.00 96.75 106 GLN A O 1
ATOM 806 N N . PRO A 1 107 ? 11.470 -15.378 -17.885 1.00 95.69 107 PRO A N 1
ATOM 807 C CA . PRO A 1 107 ? 12.500 -14.367 -18.118 1.00 95.69 107 PRO A CA 1
ATOM 808 C C . PRO A 1 107 ? 12.089 -13.327 -19.173 1.00 95.69 107 PRO A C 1
ATOM 810 O O . PRO A 1 107 ? 11.271 -13.627 -20.048 1.00 95.69 107 PRO A O 1
ATOM 813 N N . PRO A 1 108 ? 12.639 -12.105 -19.113 1.00 96.00 108 PRO A N 1
ATOM 814 C CA . PRO A 1 108 ? 12.351 -11.092 -20.116 1.00 96.00 108 PRO A CA 1
ATOM 815 C C . PRO A 1 108 ? 12.975 -11.470 -21.476 1.00 96.00 108 PRO A C 1
ATOM 817 O O . PRO A 1 108 ? 13.897 -12.292 -21.519 1.00 96.00 108 PRO A O 1
ATOM 820 N N . PRO A 1 109 ? 12.507 -10.868 -22.584 1.00 95.31 109 PRO A N 1
ATOM 821 C CA . PRO A 1 109 ? 13.131 -11.027 -23.898 1.00 95.31 109 PRO A CA 1
ATOM 822 C C . PRO A 1 109 ? 14.596 -10.577 -23.880 1.00 95.31 109 PRO A C 1
ATOM 824 O O . PRO A 1 109 ? 14.990 -9.723 -23.080 1.00 95.31 109 PRO A O 1
ATOM 827 N N . ALA A 1 110 ? 15.402 -11.096 -24.809 1.00 93.88 110 ALA A N 1
ATOM 828 C CA . ALA A 1 110 ? 16.816 -10.721 -24.916 1.00 93.88 110 ALA A CA 1
ATOM 829 C C . ALA A 1 110 ? 17.001 -9.220 -25.215 1.00 93.88 110 ALA A C 1
ATOM 831 O O . ALA A 1 110 ? 18.022 -8.640 -24.851 1.00 93.88 110 ALA A O 1
ATOM 832 N N . SER A 1 111 ? 15.999 -8.586 -25.834 1.00 94.06 111 SER A N 1
ATOM 833 C CA . SER A 1 111 ? 15.968 -7.151 -26.125 1.00 94.06 111 SER A CA 1
ATOM 834 C C . SER A 1 111 ? 15.624 -6.266 -24.918 1.00 94.06 111 SER A C 1
ATOM 836 O O . SER A 1 111 ? 15.440 -5.062 -25.098 1.00 94.06 111 SER A O 1
ATOM 838 N N . TYR A 1 112 ? 15.422 -6.828 -23.722 1.00 96.00 112 TYR A N 1
ATOM 839 C CA . TYR A 1 112 ? 14.937 -6.063 -22.575 1.00 96.00 112 TYR A CA 1
ATOM 840 C C . TYR A 1 112 ? 15.938 -4.997 -22.117 1.00 96.00 112 TYR A C 1
ATOM 842 O O . TYR A 1 112 ? 17.105 -5.281 -21.843 1.00 96.00 112 TYR A O 1
ATOM 850 N N . VAL A 1 113 ? 15.438 -3.772 -21.961 1.00 95.31 113 VAL A N 1
ATOM 851 C CA . VAL A 1 113 ? 16.169 -2.623 -21.429 1.00 95.31 113 VAL A CA 1
ATOM 852 C C . VAL A 1 113 ? 15.359 -2.027 -20.284 1.00 95.31 113 VAL A C 1
ATOM 854 O O . VAL A 1 113 ? 14.244 -1.547 -20.482 1.00 95.31 113 VAL A O 1
ATOM 857 N N . ALA A 1 114 ? 15.926 -2.043 -19.078 1.00 94.12 114 ALA A N 1
ATOM 858 C CA . ALA A 1 114 ? 15.250 -1.537 -17.891 1.00 94.12 114 ALA A CA 1
ATOM 859 C C . ALA A 1 114 ? 14.942 -0.028 -18.012 1.00 94.12 114 ALA A C 1
ATOM 861 O O . ALA A 1 114 ? 15.862 0.759 -18.269 1.00 94.12 114 ALA A O 1
ATOM 862 N N . PRO A 1 115 ? 13.686 0.406 -17.784 1.00 92.44 115 PRO A N 1
ATOM 863 C CA . PRO A 1 115 ? 13.361 1.823 -17.679 1.00 92.44 115 PRO A CA 1
ATOM 864 C C . PRO A 1 115 ? 14.143 2.483 -16.541 1.00 92.44 115 PRO A C 1
ATOM 866 O O . PRO A 1 115 ? 14.275 1.916 -15.458 1.00 92.44 115 PRO A O 1
ATOM 869 N N . LEU A 1 116 ? 14.637 3.700 -16.769 1.00 89.81 116 LEU A N 1
ATOM 870 C CA . LEU A 1 116 ? 15.417 4.440 -15.776 1.00 89.81 116 LEU A CA 1
ATOM 871 C C . LEU A 1 116 ? 14.561 5.458 -15.022 1.00 89.81 116 LEU A C 1
ATOM 873 O O . LEU A 1 116 ? 13.651 6.083 -15.586 1.00 89.81 116 LEU A O 1
ATOM 877 N N . LEU A 1 117 ? 14.900 5.654 -13.750 1.00 87.06 117 LEU A N 1
ATOM 878 C CA . LEU A 1 117 ? 14.349 6.688 -12.890 1.00 87.06 117 LEU A CA 1
ATOM 879 C C . LEU A 1 117 ? 14.396 8.069 -13.562 1.00 87.06 117 LEU A C 1
ATOM 881 O O . LEU A 1 117 ? 15.403 8.471 -14.145 1.00 87.06 117 LEU A O 1
ATOM 885 N N . THR A 1 118 ? 13.307 8.827 -13.443 1.00 82.75 118 THR A N 1
ATOM 886 C CA . THR A 1 118 ? 13.263 10.203 -13.948 1.00 82.75 118 THR A CA 1
ATOM 887 C C . THR A 1 118 ? 14.025 11.168 -13.050 1.00 82.75 118 THR A C 1
ATOM 889 O O . THR A 1 118 ? 14.060 10.995 -11.832 1.00 82.75 118 THR A O 1
ATOM 892 N N . SER A 1 119 ? 14.565 12.240 -13.629 1.00 83.94 119 SER A N 1
ATOM 893 C CA . SER A 1 119 ? 15.105 13.363 -12.862 1.00 83.94 119 SER A CA 1
ATOM 894 C C . SER A 1 119 ? 14.002 14.087 -12.078 1.00 83.94 119 SER A C 1
ATOM 896 O O . SER A 1 119 ? 12.828 14.086 -12.454 1.00 83.94 119 SER A O 1
ATOM 898 N N . GLY A 1 120 ? 14.370 14.693 -10.952 1.00 86.00 120 GLY A N 1
ATOM 899 C CA . GLY A 1 120 ? 13.434 15.431 -10.115 1.00 86.00 120 GLY A CA 1
ATOM 900 C C . GLY A 1 120 ? 14.027 15.835 -8.772 1.00 86.00 120 GLY A C 1
ATOM 901 O O . GLY A 1 120 ? 15.145 15.463 -8.418 1.00 86.00 120 GLY A O 1
ATOM 902 N N . GLU A 1 121 ? 13.244 16.593 -8.017 1.00 87.62 121 GLU A N 1
ATOM 903 C CA . GLU A 1 121 ? 13.514 16.950 -6.630 1.00 87.62 121 GLU A CA 1
ATOM 904 C C . GLU A 1 121 ? 12.547 16.204 -5.719 1.00 87.62 121 GLU A C 1
ATOM 906 O O . GLU A 1 121 ? 11.353 16.132 -6.014 1.00 87.62 121 GLU A O 1
ATOM 911 N N . TRP A 1 122 ? 13.054 15.692 -4.596 1.00 91.88 122 TRP A N 1
ATOM 912 C CA . TRP A 1 122 ? 12.271 14.976 -3.589 1.00 91.88 122 TRP A CA 1
ATOM 913 C C . TRP A 1 122 ? 12.521 15.581 -2.217 1.00 91.88 122 TRP A C 1
ATOM 915 O O . TRP A 1 122 ? 13.519 15.288 -1.558 1.00 91.88 122 TRP A O 1
ATOM 925 N N . GLN A 1 123 ? 11.602 16.435 -1.784 1.00 92.38 123 GLN A N 1
ATOM 926 C CA . GLN A 1 123 ? 11.730 17.216 -0.558 1.00 92.38 123 GLN A CA 1
ATOM 927 C C . GLN A 1 123 ? 10.470 17.082 0.294 1.00 92.38 123 GLN A C 1
ATOM 929 O O . GLN A 1 123 ? 9.369 16.897 -0.217 1.00 92.38 123 GLN A O 1
ATOM 934 N N . GLN A 1 124 ? 10.625 17.214 1.602 1.00 91.75 124 GLN A N 1
ATOM 935 C CA . GLN A 1 124 ? 9.531 17.377 2.549 1.00 91.75 124 GLN A CA 1
ATOM 936 C C . GLN A 1 124 ? 9.631 18.760 3.155 1.00 91.75 124 GLN A C 1
ATOM 938 O O . GLN A 1 124 ? 10.708 19.141 3.602 1.00 91.75 124 GLN A O 1
ATOM 943 N N . ARG A 1 125 ? 8.524 19.496 3.188 1.00 91.81 125 ARG A N 1
ATOM 944 C CA . ARG A 1 125 ? 8.456 20.835 3.779 1.00 91.81 125 ARG A CA 1
ATOM 945 C C . ARG A 1 125 ? 7.477 20.814 4.940 1.00 91.81 125 ARG A C 1
ATOM 947 O O . ARG A 1 125 ? 6.375 20.281 4.804 1.00 91.81 125 ARG A O 1
ATOM 954 N N . TRP A 1 126 ? 7.896 21.340 6.084 1.00 91.94 126 TRP A N 1
ATOM 955 C CA . TRP A 1 126 ? 7.035 21.435 7.256 1.00 91.94 126 TRP A CA 1
ATOM 956 C C . TRP A 1 126 ? 6.005 22.551 7.074 1.00 91.94 126 TRP A C 1
ATOM 958 O O . TRP A 1 126 ? 6.368 23.691 6.791 1.00 91.94 126 TRP A O 1
ATOM 968 N N . ASN A 1 127 ? 4.725 22.230 7.259 1.00 92.12 127 ASN A N 1
ATOM 969 C CA . ASN A 1 127 ? 3.652 23.212 7.328 1.00 92.12 127 ASN A CA 1
ATOM 970 C C . ASN A 1 127 ? 3.350 23.538 8.804 1.00 92.12 127 ASN A C 1
ATOM 972 O O . ASN A 1 127 ? 2.704 22.729 9.476 1.00 92.12 127 ASN A O 1
ATOM 976 N N . PRO A 1 128 ? 3.747 24.717 9.320 1.00 91.88 128 PRO A N 1
ATOM 977 C CA . PRO A 1 128 ? 3.533 25.065 10.723 1.00 91.88 128 PRO A CA 1
ATOM 978 C C . PRO A 1 128 ? 2.063 25.343 11.069 1.00 91.88 128 PRO A C 1
ATOM 980 O O . PRO A 1 128 ? 1.682 25.186 12.224 1.00 91.88 128 PRO A O 1
ATOM 983 N N . LEU A 1 129 ? 1.215 25.709 10.103 1.00 93.88 129 LEU A N 1
ATOM 984 C CA . LEU A 1 129 ? -0.206 25.979 10.363 1.00 93.88 129 LEU A CA 1
ATOM 985 C C . LEU A 1 129 ? -1.006 24.693 10.579 1.00 93.88 129 LEU A C 1
ATOM 987 O O . LEU A 1 129 ? -1.949 24.667 11.363 1.00 93.88 129 LEU A O 1
ATOM 991 N N . ARG A 1 130 ? -0.627 23.625 9.873 1.00 90.94 130 ARG A N 1
ATOM 992 C CA . ARG A 1 130 ? -1.305 22.320 9.931 1.00 90.94 130 ARG A CA 1
ATOM 993 C C . ARG A 1 130 ? -0.530 21.267 10.718 1.00 90.94 130 ARG A C 1
ATOM 995 O O . ARG A 1 130 ? -1.044 20.175 10.923 1.00 90.94 130 ARG A O 1
ATOM 1002 N N . GLN A 1 131 ? 0.678 21.610 11.172 1.00 89.44 131 GLN A N 1
ATOM 1003 C CA . GLN A 1 131 ? 1.583 20.723 11.902 1.00 89.44 131 GLN A CA 1
ATOM 1004 C C . GLN A 1 131 ? 1.809 19.398 11.150 1.00 89.44 131 GLN A C 1
ATOM 1006 O O . GLN A 1 131 ? 1.741 18.312 11.724 1.00 89.44 131 GLN A O 1
ATOM 1011 N N . GLU A 1 132 ? 2.059 19.488 9.841 1.00 90.88 132 GLU A N 1
ATOM 1012 C CA . GLU A 1 132 ? 2.211 18.320 8.970 1.00 90.88 132 GLU A CA 1
ATOM 1013 C C . GLU A 1 132 ? 3.345 18.481 7.953 1.00 90.88 132 GLU A C 1
ATOM 1015 O O . GLU A 1 132 ? 3.718 19.587 7.556 1.00 90.88 132 GLU A O 1
ATOM 1020 N N . TRP A 1 133 ? 3.891 17.348 7.512 1.00 90.00 133 TRP A N 1
ATOM 1021 C CA . TRP A 1 133 ? 4.872 17.298 6.432 1.00 90.00 133 TRP A CA 1
ATOM 1022 C C . TRP A 1 133 ? 4.175 17.237 5.073 1.00 90.00 133 TRP A C 1
ATOM 1024 O O . TRP A 1 133 ? 3.337 16.368 4.838 1.00 90.00 133 TRP A O 1
ATOM 1034 N N . VAL A 1 134 ? 4.581 18.116 4.155 1.00 90.50 134 VAL A N 1
ATOM 1035 C CA . VAL A 1 134 ? 4.123 18.133 2.760 1.00 90.50 134 VAL A CA 1
ATOM 1036 C C . VAL A 1 134 ? 5.234 17.608 1.858 1.00 90.50 134 VAL A C 1
ATOM 1038 O O . VAL A 1 134 ? 6.370 18.076 1.934 1.00 90.50 134 VAL A O 1
ATOM 1041 N N . MET A 1 135 ? 4.918 16.637 1.001 1.00 91.19 135 MET A N 1
ATOM 1042 C CA . MET A 1 135 ? 5.875 16.045 0.063 1.00 91.19 135 MET A CA 1
ATOM 1043 C C . MET A 1 135 ? 5.868 16.788 -1.272 1.00 91.19 135 MET A C 1
ATOM 1045 O O . MET A 1 135 ? 4.8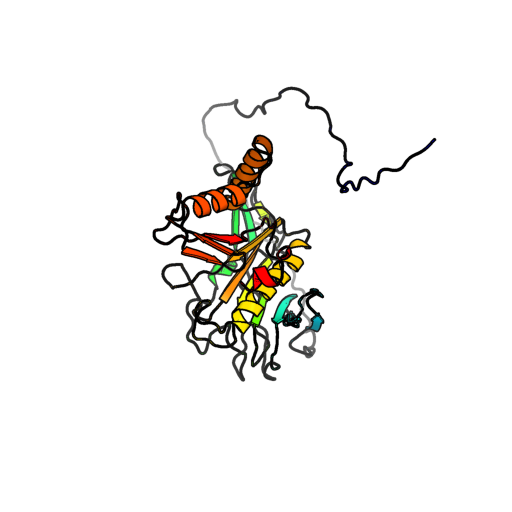17 16.995 -1.873 1.00 91.19 135 MET A O 1
ATOM 1049 N N . TYR A 1 136 ? 7.058 17.116 -1.760 1.00 91.50 136 TYR A N 1
ATOM 1050 C CA . TYR A 1 136 ? 7.313 17.694 -3.072 1.00 91.50 136 TYR A CA 1
ATOM 1051 C C . TYR A 1 136 ? 8.141 16.697 -3.875 1.00 91.50 136 TYR A C 1
ATOM 1053 O O . TYR A 1 136 ? 9.224 16.306 -3.444 1.00 91.50 136 TYR A O 1
ATOM 1061 N N . ALA A 1 137 ? 7.613 16.279 -5.023 1.00 92.75 137 ALA A N 1
ATOM 1062 C CA . ALA A 1 137 ? 8.232 15.293 -5.900 1.00 92.75 137 ALA A CA 1
ATOM 1063 C C . ALA A 1 137 ? 8.070 15.734 -7.361 1.00 92.75 137 ALA A C 1
ATOM 1065 O O . ALA A 1 137 ? 7.126 15.322 -8.037 1.00 92.75 137 ALA A O 1
ATOM 1066 N N . SER A 1 138 ? 8.950 16.620 -7.840 1.00 90.44 138 SER A N 1
ATOM 1067 C CA . SER A 1 138 ? 8.774 17.278 -9.149 1.00 90.44 138 SER A CA 1
ATOM 1068 C C . SER A 1 138 ? 8.869 16.309 -10.330 1.00 90.44 138 SER A C 1
ATOM 1070 O O . SER A 1 138 ? 8.147 16.475 -11.310 1.00 90.44 138 SER A O 1
ATOM 1072 N N . GLY A 1 139 ? 9.647 15.228 -10.197 1.00 87.50 139 GLY A N 1
ATOM 1073 C CA . GLY A 1 139 ? 9.748 14.175 -11.216 1.00 87.50 139 GLY A CA 1
ATOM 1074 C C . GLY A 1 139 ? 8.412 13.491 -11.538 1.00 87.50 139 GLY A C 1
ATOM 1075 O O . GLY A 1 139 ? 8.255 12.892 -12.598 1.00 87.50 139 GLY A O 1
ATOM 1076 N N . ARG A 1 140 ? 7.397 13.631 -10.672 1.00 90.06 140 ARG A N 1
ATOM 1077 C CA . ARG A 1 140 ? 6.052 13.084 -10.910 1.00 90.06 140 ARG A CA 1
ATOM 1078 C C . ARG A 1 140 ? 5.304 13.755 -12.061 1.00 90.06 140 ARG A C 1
ATOM 1080 O O . ARG A 1 140 ? 4.326 13.179 -12.526 1.00 90.06 140 ARG A O 1
ATOM 1087 N N . GLN A 1 141 ? 5.747 14.920 -12.536 1.00 87.56 141 GLN A N 1
ATOM 1088 C CA . GLN A 1 141 ? 5.163 15.564 -13.719 1.00 87.56 141 GLN A CA 1
ATOM 1089 C C . GLN A 1 141 ? 5.353 14.729 -14.994 1.00 87.56 141 GLN A C 1
ATOM 1091 O O . GLN A 1 141 ? 4.520 14.798 -15.887 1.00 87.56 141 GLN A O 1
ATOM 1096 N N . GLY A 1 142 ? 6.403 13.902 -15.059 1.00 86.75 142 GLY A N 1
ATOM 1097 C CA . GLY A 1 142 ? 6.659 13.009 -16.193 1.00 86.75 142 GLY A CA 1
ATOM 1098 C C . GLY A 1 142 ? 5.917 11.672 -16.130 1.00 86.75 142 GLY A C 1
ATOM 1099 O O . GLY A 1 142 ? 6.225 10.780 -16.920 1.00 86.75 142 GLY A O 1
ATOM 1100 N N . ARG A 1 143 ? 5.002 11.484 -15.167 1.00 89.25 143 ARG A N 1
ATOM 1101 C CA . ARG A 1 143 ? 4.335 10.198 -14.943 1.00 89.25 143 ARG A CA 1
ATOM 1102 C C . ARG A 1 143 ? 3.547 9.774 -16.178 1.00 89.25 143 ARG A C 1
ATOM 1104 O O . ARG A 1 143 ? 2.765 10.550 -16.717 1.00 89.25 143 ARG A O 1
ATOM 1111 N N . THR A 1 144 ? 3.687 8.504 -16.550 1.00 88.19 144 THR A N 1
ATOM 1112 C CA . THR A 1 144 ? 2.854 7.874 -17.577 1.00 88.19 144 THR A CA 1
ATOM 1113 C C . THR A 1 144 ? 1.372 8.057 -17.243 1.00 88.19 144 THR A C 1
ATOM 1115 O O . THR A 1 144 ? 0.921 7.670 -16.158 1.00 88.19 144 THR A O 1
ATOM 1118 N N . PHE A 1 145 ? 0.628 8.652 -18.172 1.00 90.31 145 PHE A N 1
ATOM 1119 C CA . PHE A 1 145 ? -0.773 9.011 -17.994 1.00 90.31 145 PHE A CA 1
ATOM 1120 C C . PHE A 1 145 ? -1.623 8.347 -19.071 1.00 90.31 145 PHE A C 1
ATOM 1122 O O . PHE A 1 145 ? -1.478 8.681 -20.242 1.00 90.31 145 PHE A O 1
ATOM 1129 N N . LEU A 1 146 ? -2.463 7.397 -18.648 1.00 89.94 146 LEU A N 1
ATOM 1130 C CA . LEU A 1 146 ? -3.425 6.660 -19.474 1.00 89.94 146 LEU A CA 1
ATOM 1131 C C . LEU A 1 146 ? -2.837 6.248 -20.837 1.00 89.94 146 LEU A C 1
ATOM 1133 O O . LEU A 1 146 ? -3.354 6.648 -21.880 1.00 89.94 146 LEU A O 1
ATOM 1137 N N . PRO A 1 147 ? -1.718 5.493 -20.839 1.00 91.75 147 PRO A N 1
ATOM 1138 C CA . PRO A 1 147 ? -1.114 5.049 -22.081 1.00 91.75 147 PRO A CA 1
ATOM 1139 C C . PRO A 1 147 ? -2.054 4.068 -22.783 1.00 91.75 147 PRO A C 1
ATOM 1141 O O . PRO A 1 147 ? -2.833 3.362 -22.136 1.00 91.75 147 PRO A O 1
ATOM 1144 N N . GLU A 1 148 ? -1.911 3.949 -24.101 1.00 90.44 148 GLU A N 1
ATOM 1145 C CA . GLU A 1 148 ? -2.490 2.817 -24.817 1.00 90.44 148 GLU A CA 1
ATOM 1146 C C . GLU A 1 148 ? -1.988 1.494 -24.224 1.00 90.44 148 GLU A C 1
ATOM 1148 O O . GLU A 1 148 ? -0.878 1.404 -23.688 1.00 90.44 148 GLU A O 1
ATOM 1153 N N . ARG A 1 149 ? -2.783 0.430 -24.368 1.00 88.88 149 ARG A N 1
ATOM 1154 C CA . ARG A 1 149 ? -2.459 -0.903 -23.838 1.00 88.88 149 ARG A CA 1
ATOM 1155 C C . ARG A 1 149 ? -1.067 -1.389 -24.251 1.00 88.88 149 ARG A C 1
ATOM 1157 O O . ARG A 1 149 ? -0.358 -1.968 -23.431 1.00 88.88 149 ARG A O 1
ATOM 1164 N N . ALA A 1 150 ? -0.675 -1.135 -25.500 1.00 89.25 150 ALA A N 1
ATOM 1165 C CA . ALA A 1 150 ? 0.625 -1.520 -26.050 1.00 89.25 150 ALA A CA 1
ATOM 1166 C C . ALA A 1 150 ? 1.813 -0.786 -25.401 1.00 89.25 150 ALA A C 1
ATOM 1168 O O . ALA A 1 150 ? 2.940 -1.254 -25.501 1.00 89.25 150 ALA A O 1
ATOM 1169 N N . ALA A 1 151 ? 1.563 0.340 -24.727 1.00 92.50 151 ALA A N 1
ATOM 1170 C CA . ALA A 1 151 ? 2.555 1.135 -24.010 1.00 92.50 151 ALA A CA 1
ATOM 1171 C C . ALA A 1 151 ? 2.398 1.031 -22.479 1.00 92.50 151 ALA A C 1
ATOM 1173 O O . ALA A 1 151 ? 2.937 1.855 -21.734 1.00 92.50 151 ALA A O 1
ATOM 1174 N N . CYS A 1 152 ? 1.633 0.050 -21.988 1.00 95.62 152 CYS A N 1
ATOM 1175 C CA . CYS A 1 152 ? 1.400 -0.119 -20.562 1.00 95.62 152 CYS A CA 1
ATOM 1176 C C . CYS A 1 152 ? 2.693 -0.546 -19.839 1.00 95.62 152 CYS A C 1
ATOM 1178 O O . CYS A 1 152 ? 3.185 -1.650 -20.073 1.00 95.62 152 CYS A O 1
ATOM 1180 N N . PRO A 1 153 ? 3.197 0.242 -18.869 1.00 95.75 153 PRO A N 1
ATOM 1181 C CA . PRO A 1 153 ? 4.443 -0.064 -18.165 1.00 95.75 153 PRO A CA 1
ATOM 1182 C C . PRO A 1 153 ? 4.312 -1.225 -17.168 1.00 95.75 153 PRO A C 1
ATOM 1184 O O . PRO A 1 153 ? 5.297 -1.582 -16.524 1.00 95.75 153 PRO A O 1
ATOM 1187 N N . LEU A 1 154 ? 3.103 -1.770 -16.999 1.00 97.56 154 LEU A N 1
ATOM 1188 C CA . LEU A 1 154 ? 2.799 -2.867 -16.082 1.00 97.56 154 LEU A CA 1
ATOM 1189 C C . LEU A 1 154 ? 2.535 -4.181 -16.825 1.00 97.56 154 LEU A C 1
ATOM 1191 O O . LEU A 1 154 ? 2.505 -5.223 -16.188 1.00 97.56 154 LEU A O 1
ATOM 1195 N N . CYS A 1 155 ? 2.374 -4.180 -18.150 1.00 97.31 155 CYS A N 1
ATOM 1196 C CA . CYS A 1 155 ? 2.256 -5.425 -18.909 1.00 97.31 155 CYS A CA 1
ATOM 1197 C C . CYS A 1 155 ? 3.565 -6.239 -18.858 1.00 97.31 155 CYS A C 1
ATOM 1199 O O . CYS A 1 155 ? 4.627 -5.702 -18.522 1.00 97.31 155 CYS A O 1
ATOM 1201 N N . PRO A 1 156 ? 3.528 -7.534 -19.210 1.00 97.50 156 PRO A N 1
ATOM 1202 C CA . PRO A 1 156 ? 4.747 -8.292 -19.450 1.00 97.50 156 PRO A CA 1
ATOM 1203 C C . PRO A 1 156 ? 5.624 -7.648 -20.524 1.00 97.50 156 PRO A C 1
ATOM 1205 O O . PRO A 1 156 ? 5.121 -7.115 -21.516 1.00 97.50 156 PRO A O 1
ATOM 1208 N N . SER A 1 157 ? 6.937 -7.719 -20.329 1.00 97.38 157 SER A N 1
ATOM 1209 C CA . SER A 1 157 ? 7.909 -7.263 -21.321 1.00 97.38 157 SER A CA 1
ATOM 1210 C C . SER A 1 157 ? 7.891 -8.180 -22.546 1.00 97.38 157 SER A C 1
ATOM 1212 O O . SER A 1 157 ? 7.907 -9.404 -22.417 1.00 97.38 157 SER A O 1
ATOM 1214 N N . THR A 1 158 ? 7.894 -7.588 -23.740 1.00 95.88 158 THR A N 1
ATOM 1215 C CA . THR A 1 158 ? 7.874 -8.297 -25.031 1.00 95.88 158 THR A CA 1
ATOM 1216 C C . THR A 1 158 ? 9.007 -7.811 -25.930 1.00 95.88 158 THR A C 1
ATOM 1218 O O . THR A 1 158 ? 9.655 -6.803 -25.639 1.00 95.88 158 THR A O 1
ATOM 1221 N N . GLU A 1 159 ? 9.292 -8.547 -27.004 1.00 94.50 159 GLU A N 1
ATOM 1222 C CA . GLU A 1 159 ? 10.288 -8.128 -27.995 1.00 94.50 159 GLU A CA 1
ATOM 1223 C C . GLU A 1 159 ? 9.970 -6.710 -28.498 1.00 94.50 159 GLU A C 1
ATOM 1225 O O . GLU A 1 159 ? 8.859 -6.425 -28.944 1.00 94.50 159 GLU A O 1
ATOM 1230 N N . GLY A 1 160 ? 10.936 -5.798 -28.374 1.00 90.06 160 GLY A N 1
ATOM 1231 C CA . GLY A 1 160 ? 10.764 -4.387 -28.743 1.00 90.06 160 GLY A CA 1
ATOM 1232 C C . GLY A 1 160 ? 9.976 -3.516 -27.750 1.00 90.06 160 GLY A C 1
ATOM 1233 O O . GLY A 1 160 ? 9.897 -2.306 -27.962 1.00 90.06 160 GLY A O 1
ATOM 1234 N N . HIS A 1 161 ? 9.447 -4.064 -26.648 1.00 92.56 161 HIS A N 1
ATOM 1235 C CA . HIS A 1 161 ? 8.753 -3.291 -25.612 1.00 92.56 161 HIS A CA 1
ATOM 1236 C C . HIS A 1 161 ? 9.122 -3.748 -24.194 1.00 92.56 161 HIS A C 1
ATOM 1238 O O . HIS A 1 161 ? 8.613 -4.743 -23.674 1.00 92.56 161 HIS A O 1
ATOM 1244 N N . SER A 1 162 ? 10.005 -2.981 -23.549 1.00 95.81 162 SER A N 1
ATOM 1245 C CA . SER A 1 162 ? 10.400 -3.201 -22.153 1.00 95.81 162 SER A CA 1
ATOM 1246 C C . SER A 1 162 ? 9.499 -2.423 -21.200 1.00 95.81 162 SER A C 1
ATOM 1248 O O . SER A 1 162 ? 9.286 -1.223 -21.383 1.00 95.81 162 SER A O 1
ATOM 1250 N N . THR A 1 163 ? 9.002 -3.100 -20.169 1.00 96.62 163 THR A N 1
ATOM 1251 C CA . THR A 1 163 ? 8.156 -2.507 -19.127 1.00 96.62 163 THR A CA 1
ATOM 1252 C C . THR A 1 163 ? 8.939 -2.331 -17.823 1.00 96.62 163 THR A C 1
ATOM 1254 O O . THR A 1 163 ? 10.139 -2.598 -17.772 1.00 96.62 163 THR A O 1
ATOM 1257 N N . GLU A 1 164 ? 8.298 -1.870 -16.742 1.00 96.31 164 GLU A N 1
ATOM 1258 C CA . GLU A 1 164 ? 8.953 -1.833 -15.420 1.00 96.31 164 GLU A CA 1
ATOM 1259 C C . GLU A 1 164 ? 9.244 -3.247 -14.881 1.00 96.31 164 GLU A C 1
ATOM 1261 O O . GLU A 1 164 ? 10.000 -3.404 -13.921 1.00 96.31 164 GLU A O 1
ATOM 1266 N N . ILE A 1 165 ? 8.645 -4.276 -15.493 1.00 97.38 165 ILE A N 1
ATOM 1267 C CA . ILE A 1 165 ? 8.702 -5.659 -15.038 1.00 97.38 165 ILE A CA 1
ATOM 1268 C C . ILE A 1 165 ? 9.627 -6.457 -15.971 1.00 97.38 165 ILE A C 1
ATOM 1270 O O . ILE A 1 165 ? 9.269 -6.705 -17.127 1.00 97.38 165 ILE A O 1
ATOM 1274 N N . PRO A 1 166 ? 10.793 -6.919 -15.484 1.00 96.62 166 PRO A N 1
ATOM 1275 C CA . PRO A 1 166 ? 11.748 -7.725 -16.239 1.00 96.62 166 PRO A CA 1
ATOM 1276 C C . PRO A 1 166 ? 11.271 -9.185 -16.354 1.00 96.62 166 PRO A C 1
ATOM 1278 O O . PRO A 1 166 ? 11.962 -10.111 -15.936 1.00 96.62 166 PRO A O 1
ATOM 1281 N N . ALA A 1 167 ? 10.067 -9.399 -16.884 1.00 97.44 167 ALA A N 1
ATOM 1282 C CA . ALA A 1 167 ? 9.481 -10.716 -17.100 1.00 97.44 167 ALA A CA 1
ATOM 1283 C C . ALA A 1 167 ? 8.506 -10.694 -18.286 1.00 97.44 167 ALA A C 1
ATOM 1285 O O . ALA A 1 167 ? 7.771 -9.722 -18.466 1.00 97.44 167 ALA A O 1
ATOM 1286 N N . SER A 1 168 ? 8.482 -11.773 -19.071 1.00 97.44 168 SER A N 1
ATOM 1287 C CA . SER A 1 168 ? 7.546 -11.966 -20.198 1.00 97.44 168 SER A CA 1
ATOM 1288 C C . SER A 1 168 ? 6.233 -12.653 -19.797 1.00 97.44 168 SER A C 1
ATOM 1290 O O . SER A 1 168 ? 5.265 -12.642 -20.553 1.00 97.44 168 SER A O 1
ATOM 1292 N N . ALA A 1 169 ? 6.170 -13.174 -18.573 1.00 97.56 169 ALA A N 1
ATOM 1293 C CA . ALA A 1 169 ? 4.959 -13.590 -17.868 1.00 97.56 169 ALA A CA 1
ATOM 1294 C C . ALA A 1 169 ? 5.243 -13.535 -16.364 1.00 97.56 169 ALA A C 1
ATOM 1296 O O . ALA A 1 169 ? 6.386 -13.777 -15.966 1.00 97.56 169 ALA A O 1
ATOM 1297 N N . TYR A 1 170 ? 4.253 -13.223 -15.528 1.00 95.94 170 TYR A N 1
ATOM 1298 C CA . TYR A 1 170 ? 4.436 -13.189 -14.075 1.00 95.94 170 TYR A CA 1
ATOM 1299 C C . TYR A 1 170 ? 3.105 -13.303 -13.323 1.00 95.94 170 TYR A C 1
ATOM 1301 O O . TYR A 1 170 ? 2.061 -12.832 -13.767 1.00 95.94 170 TYR A O 1
ATOM 1309 N N . ASP A 1 171 ? 3.168 -13.886 -12.133 1.00 94.75 171 ASP A N 1
ATOM 1310 C CA . ASP A 1 171 ? 2.016 -14.031 -11.249 1.00 94.75 171 ASP A CA 1
ATOM 1311 C C . ASP A 1 171 ? 1.658 -12.714 -10.542 1.00 94.75 171 ASP A C 1
ATOM 1313 O O . ASP A 1 171 ? 0.531 -12.239 -10.654 1.00 94.75 171 ASP A O 1
ATOM 1317 N N . ALA A 1 172 ? 2.619 -12.111 -9.838 1.00 96.88 172 ALA A N 1
ATOM 1318 C CA . ALA A 1 172 ? 2.520 -10.771 -9.263 1.00 96.88 172 ALA A CA 1
ATOM 1319 C C . ALA A 1 172 ? 3.909 -10.117 -9.194 1.00 96.88 172 ALA A C 1
ATOM 1321 O O . ALA A 1 172 ? 4.932 -10.800 -9.093 1.00 96.88 172 ALA A O 1
ATOM 1322 N N . ALA A 1 173 ? 3.954 -8.787 -9.218 1.00 98.12 173 ALA A N 1
ATOM 1323 C CA . ALA A 1 173 ? 5.203 -8.034 -9.160 1.00 98.12 173 ALA A CA 1
ATOM 1324 C C . ALA A 1 173 ? 5.098 -6.852 -8.195 1.00 98.12 173 ALA A C 1
ATOM 1326 O O . ALA A 1 173 ? 4.054 -6.217 -8.084 1.00 98.12 173 ALA A O 1
ATOM 1327 N N . VAL A 1 174 ? 6.192 -6.519 -7.517 1.00 98.56 174 VAL A N 1
ATOM 1328 C CA . VAL A 1 174 ? 6.342 -5.263 -6.774 1.00 98.56 174 VAL A CA 1
ATOM 1329 C C . VAL A 1 174 ? 7.614 -4.586 -7.239 1.00 98.56 174 VAL A C 1
ATOM 1331 O O . VAL A 1 174 ? 8.640 -5.245 -7.328 1.00 98.56 174 VAL A O 1
ATOM 1334 N N . PHE A 1 175 ? 7.591 -3.290 -7.515 1.00 97.75 175 PHE A N 1
ATOM 1335 C CA . PHE A 1 175 ? 8.805 -2.566 -7.890 1.00 97.75 175 PHE A CA 1
ATOM 1336 C C . PHE A 1 175 ? 8.830 -1.157 -7.316 1.00 97.75 175 PHE A C 1
ATOM 1338 O O . PHE A 1 175 ? 7.784 -0.540 -7.096 1.00 97.75 175 PHE A O 1
ATOM 1345 N N . GLU A 1 176 ? 10.031 -0.632 -7.081 1.00 96.50 176 GLU A N 1
ATOM 1346 C CA . GLU A 1 176 ? 10.206 0.765 -6.697 1.00 96.50 176 GLU A CA 1
ATOM 1347 C C . GLU A 1 176 ? 9.763 1.685 -7.845 1.00 96.50 176 GLU A C 1
ATOM 1349 O O . GLU A 1 176 ? 10.229 1.594 -8.982 1.00 96.50 176 GLU A O 1
ATOM 1354 N N . ASN A 1 177 ? 8.830 2.582 -7.544 1.00 95.62 177 ASN A N 1
ATOM 1355 C CA . ASN A 1 177 ? 8.142 3.420 -8.513 1.00 95.62 177 ASN A CA 1
ATOM 1356 C C . ASN A 1 177 ? 9.127 4.344 -9.248 1.00 95.62 177 ASN A C 1
ATOM 1358 O O . ASN A 1 177 ? 9.887 5.071 -8.608 1.00 95.62 177 ASN A O 1
ATOM 1362 N N . ARG A 1 178 ? 9.052 4.378 -10.585 1.00 93.94 178 ARG A N 1
ATOM 1363 C CA . ARG A 1 178 ? 9.841 5.275 -11.449 1.00 93.94 178 ARG A CA 1
ATOM 1364 C C . ARG A 1 178 ? 9.574 6.762 -11.196 1.00 93.94 178 ARG A C 1
ATOM 1366 O O . ARG A 1 178 ? 10.442 7.598 -11.429 1.00 93.94 178 ARG A O 1
ATOM 1373 N N . PHE A 1 179 ? 8.391 7.086 -10.678 1.00 93.69 179 PHE A N 1
ATOM 1374 C CA . PHE A 1 179 ? 7.948 8.438 -10.341 1.00 93.69 179 PHE A CA 1
ATOM 1375 C C . PHE A 1 179 ? 7.646 8.545 -8.834 1.00 93.69 179 PHE A C 1
ATOM 1377 O O . PHE A 1 179 ? 6.496 8.777 -8.442 1.00 93.69 179 PHE A O 1
ATOM 1384 N N . PRO A 1 180 ? 8.631 8.341 -7.943 1.00 94.19 180 PRO A N 1
ATOM 1385 C CA . PRO A 1 180 ? 8.366 8.183 -6.518 1.00 94.19 180 PRO A CA 1
ATOM 1386 C C . PRO A 1 180 ? 7.948 9.510 -5.873 1.00 94.19 180 PRO A C 1
ATOM 1388 O O . PRO A 1 180 ? 8.398 10.578 -6.286 1.00 94.19 180 PRO A O 1
ATOM 1391 N N . ALA A 1 181 ? 7.092 9.458 -4.847 1.00 91.75 181 ALA A N 1
ATOM 1392 C CA . ALA A 1 181 ? 6.806 10.629 -4.003 1.00 91.75 181 ALA A CA 1
ATOM 1393 C C . ALA A 1 181 ? 7.818 10.756 -2.847 1.00 91.75 181 ALA A C 1
ATOM 1395 O O . ALA A 1 181 ? 8.178 11.859 -2.433 1.00 91.75 181 ALA A O 1
ATOM 1396 N N . VAL A 1 182 ? 8.318 9.616 -2.374 1.00 91.44 182 VAL A N 1
ATOM 1397 C CA . VAL A 1 182 ? 9.438 9.486 -1.434 1.00 91.44 182 VAL A CA 1
ATOM 1398 C C . VAL A 1 182 ? 10.393 8.423 -1.965 1.00 91.44 182 VAL A C 1
ATOM 1400 O O . VAL A 1 182 ? 9.936 7.438 -2.555 1.00 91.44 182 VAL A O 1
ATOM 1403 N N . ARG A 1 183 ? 11.702 8.595 -1.776 1.00 90.31 183 ARG A N 1
ATOM 1404 C CA . ARG A 1 183 ? 12.684 7.620 -2.267 1.00 90.31 183 ARG A CA 1
ATOM 1405 C C . ARG A 1 183 ? 13.903 7.491 -1.372 1.00 90.31 183 ARG A C 1
ATOM 1407 O O . ARG A 1 183 ? 14.318 8.435 -0.702 1.00 90.31 183 ARG A O 1
ATOM 1414 N N . SER A 1 184 ? 14.532 6.327 -1.467 1.00 84.94 184 SER A N 1
ATOM 1415 C CA . SER A 1 184 ? 15.858 6.097 -0.913 1.00 84.94 184 SER A CA 1
ATOM 1416 C C . SER A 1 184 ? 16.874 6.946 -1.671 1.00 84.94 184 SER A C 1
ATOM 1418 O O . SER A 1 184 ? 16.784 7.090 -2.895 1.00 84.94 184 SER A O 1
ATOM 1420 N N . GLY A 1 185 ? 17.812 7.545 -0.937 1.00 82.12 185 GLY A N 1
ATOM 1421 C CA . GLY A 1 185 ? 18.834 8.410 -1.526 1.00 82.12 185 GLY A CA 1
ATOM 1422 C C . GLY A 1 185 ? 18.280 9.696 -2.149 1.00 82.12 185 GLY A C 1
ATOM 1423 O O . GLY A 1 185 ? 18.843 10.179 -3.128 1.00 82.12 185 GLY A O 1
ATOM 1424 N N . ALA A 1 186 ? 17.170 10.240 -1.631 1.00 83.88 186 ALA A N 1
ATOM 1425 C CA . ALA A 1 186 ? 16.703 11.568 -2.028 1.00 83.88 186 ALA A CA 1
ATOM 1426 C C . ALA A 1 186 ? 17.856 12.593 -1.889 1.00 83.88 186 ALA A C 1
ATOM 1428 O O . ALA A 1 186 ? 18.480 12.632 -0.823 1.00 83.88 186 ALA A O 1
ATOM 1429 N N . PRO A 1 187 ? 18.161 13.399 -2.928 1.00 78.44 187 PRO A N 1
ATOM 1430 C CA . PRO A 1 187 ? 19.308 14.303 -2.907 1.00 78.44 187 PRO A CA 1
ATOM 1431 C C . PRO A 1 187 ? 19.290 15.262 -1.711 1.00 78.44 187 PRO A C 1
ATOM 1433 O O . PRO A 1 187 ? 18.258 15.843 -1.379 1.00 78.44 187 PRO A O 1
ATOM 1436 N N . THR A 1 188 ? 20.454 15.458 -1.092 1.00 77.31 188 THR A N 1
ATOM 1437 C CA . THR A 1 188 ? 20.656 16.296 0.103 1.00 77.31 188 THR A CA 1
ATOM 1438 C C . THR A 1 188 ? 21.203 17.687 -0.235 1.00 77.31 188 THR A C 1
ATOM 1440 O O . THR A 1 188 ? 21.921 18.273 0.573 1.00 77.31 188 THR A O 1
ATOM 1443 N N . GLY A 1 189 ? 20.940 18.191 -1.447 1.00 79.12 189 GLY A N 1
ATOM 1444 C CA . GLY A 1 189 ? 21.395 19.517 -1.881 1.00 79.12 189 GLY A CA 1
ATOM 1445 C C . GLY A 1 189 ? 20.822 20.658 -1.024 1.00 79.12 189 GLY A C 1
ATOM 1446 O O . GLY A 1 189 ? 20.073 20.400 -0.084 1.00 79.12 189 GLY A O 1
ATOM 1447 N N . PRO A 1 190 ? 21.147 21.928 -1.325 1.00 84.56 190 PRO A N 1
ATOM 1448 C CA . PRO A 1 190 ? 20.581 23.070 -0.609 1.00 84.56 190 PRO A CA 1
ATOM 1449 C C . PRO A 1 190 ? 19.047 23.029 -0.618 1.00 84.56 190 PRO A C 1
ATOM 1451 O O . PRO A 1 190 ? 18.430 22.905 -1.675 1.00 84.56 190 PRO A O 1
ATOM 1454 N N . LEU A 1 191 ? 18.435 23.132 0.562 1.00 87.38 191 LEU A N 1
ATOM 1455 C CA . LEU A 1 191 ? 16.985 23.092 0.739 1.00 87.38 191 LEU A CA 1
ATOM 1456 C C . LEU A 1 191 ? 16.477 24.399 1.362 1.00 87.38 191 LEU A C 1
ATOM 1458 O O . LEU A 1 191 ? 17.197 25.013 2.153 1.00 87.38 191 LEU A O 1
ATOM 1462 N N . PRO A 1 192 ? 15.233 24.819 1.059 1.00 87.00 192 PRO A N 1
ATOM 1463 C CA . PRO A 1 192 ? 14.604 25.937 1.756 1.00 87.00 192 PRO A CA 1
ATOM 1464 C C . PRO A 1 192 ? 14.553 25.717 3.282 1.00 87.00 192 PRO A C 1
ATOM 1466 O O . PRO A 1 192 ? 14.482 24.569 3.731 1.00 87.00 192 PRO A O 1
ATOM 1469 N N . PRO A 1 193 ? 14.509 26.783 4.102 1.00 87.69 193 PRO A N 1
ATOM 1470 C CA . PRO A 1 193 ? 14.281 26.648 5.539 1.00 87.69 193 PRO A CA 1
ATOM 1471 C C . PRO A 1 193 ? 13.024 25.822 5.846 1.00 87.69 193 PRO A C 1
ATOM 1473 O O . PRO A 1 193 ? 11.971 26.016 5.240 1.00 87.69 193 PRO A O 1
ATOM 1476 N N . GLY A 1 194 ? 13.139 24.876 6.781 1.00 86.38 194 GLY A N 1
ATOM 1477 C CA . GLY A 1 194 ? 12.043 23.964 7.133 1.00 86.38 194 GLY A CA 1
ATOM 1478 C C . GLY A 1 194 ? 11.809 22.824 6.132 1.00 86.38 194 GLY A C 1
ATOM 1479 O O . GLY A 1 194 ? 10.847 22.065 6.294 1.00 86.38 194 GLY A O 1
ATOM 1480 N N . ALA A 1 195 ? 12.671 22.678 5.120 1.00 91.88 195 ALA A N 1
ATOM 1481 C CA . ALA A 1 195 ? 12.669 21.542 4.214 1.00 91.88 195 ALA A CA 1
ATOM 1482 C C . ALA A 1 195 ? 13.764 20.520 4.560 1.00 91.88 195 ALA A C 1
ATOM 1484 O O . ALA A 1 195 ? 14.825 20.855 5.082 1.00 91.88 195 ALA A O 1
ATOM 1485 N N . LYS A 1 196 ? 13.496 19.251 4.254 1.00 90.94 196 LYS A N 1
ATOM 1486 C CA . LYS A 1 196 ? 14.444 18.134 4.375 1.00 90.94 196 LYS A CA 1
ATOM 1487 C C . LYS A 1 196 ? 14.292 17.170 3.191 1.00 90.94 196 LYS A C 1
ATOM 1489 O O . LYS A 1 196 ? 13.248 17.198 2.534 1.00 90.94 196 LYS A O 1
ATOM 1494 N N . PRO A 1 197 ? 15.277 16.305 2.906 1.00 91.44 197 PRO A N 1
ATOM 1495 C CA . PRO A 1 197 ? 15.143 15.295 1.858 1.00 91.44 197 PRO A CA 1
ATOM 1496 C C . PRO A 1 197 ? 13.951 14.367 2.118 1.00 91.44 197 PRO A C 1
ATOM 1498 O O . PRO A 1 197 ? 13.688 13.977 3.259 1.00 91.44 197 PRO A O 1
ATOM 1501 N N . SER A 1 198 ? 13.230 13.992 1.060 1.00 90.12 198 SER A N 1
ATOM 1502 C CA . SER A 1 198 ? 12.084 13.080 1.151 1.00 90.12 198 SER A CA 1
ATOM 1503 C C . SER A 1 198 ? 12.529 11.616 1.090 1.00 90.12 198 SER A C 1
ATOM 1505 O O . SER A 1 198 ? 12.345 10.933 0.079 1.00 90.12 198 SER A O 1
ATOM 1507 N N . ALA A 1 199 ? 13.151 11.153 2.178 1.00 90.56 199 ALA A N 1
ATOM 1508 C CA . ALA A 1 199 ? 13.532 9.752 2.354 1.00 90.56 199 ALA A CA 1
ATOM 1509 C C . ALA A 1 199 ? 12.296 8.841 2.479 1.00 90.56 199 ALA A C 1
ATOM 1511 O O . ALA A 1 199 ? 11.232 9.296 2.896 1.00 90.56 199 ALA A O 1
ATOM 1512 N N . GLY A 1 200 ? 12.429 7.564 2.126 1.00 93.25 200 GLY A N 1
ATOM 1513 C CA . GLY A 1 200 ? 11.352 6.576 2.194 1.00 93.25 200 GLY A CA 1
ATOM 1514 C C . GLY A 1 200 ? 11.346 5.641 0.988 1.00 93.25 200 GLY A C 1
ATOM 1515 O O . GLY A 1 200 ? 12.321 5.556 0.240 1.00 93.25 200 GLY A O 1
ATOM 1516 N N . VAL A 1 201 ? 10.227 4.951 0.775 1.00 95.25 201 VAL A N 1
ATOM 1517 C CA . VAL A 1 201 ? 10.035 4.065 -0.382 1.00 95.25 201 VAL A CA 1
ATOM 1518 C C . VAL A 1 201 ? 8.662 4.300 -1.009 1.00 95.25 201 VAL A C 1
ATOM 1520 O O . VAL A 1 201 ? 7.668 4.417 -0.296 1.00 95.25 201 VAL A O 1
ATOM 1523 N N . SER A 1 202 ? 8.607 4.369 -2.339 1.00 96.94 202 SER A N 1
ATOM 1524 C CA . SER A 1 202 ? 7.359 4.322 -3.107 1.00 96.94 202 SER A CA 1
ATOM 1525 C C . SER A 1 202 ? 7.393 3.072 -3.977 1.00 96.94 202 SER A C 1
ATOM 1527 O O . SER A 1 202 ? 8.252 2.985 -4.849 1.00 96.94 202 SER A O 1
ATOM 1529 N N . GLU A 1 203 ? 6.483 2.128 -3.775 1.00 98.19 203 GLU A N 1
ATOM 1530 C CA . GLU A 1 203 ? 6.383 0.893 -4.559 1.00 98.19 203 GLU A CA 1
ATOM 1531 C C . GLU A 1 203 ? 5.054 0.829 -5.313 1.00 98.19 203 GLU A C 1
ATOM 1533 O O . GLU A 1 203 ? 4.032 1.352 -4.859 1.00 98.19 203 GLU A O 1
ATOM 1538 N N . VAL A 1 204 ? 5.070 0.167 -6.465 1.00 98.19 204 VAL A N 1
ATOM 1539 C CA . VAL A 1 204 ? 3.877 -0.258 -7.203 1.00 98.19 204 VAL A CA 1
ATOM 1540 C C . VAL A 1 204 ? 3.738 -1.764 -7.033 1.00 98.19 204 VAL A C 1
ATOM 1542 O O . VAL A 1 204 ? 4.723 -2.482 -7.178 1.00 98.19 204 VAL A O 1
ATOM 1545 N N . VAL A 1 205 ? 2.528 -2.235 -6.733 1.00 98.31 205 VAL A N 1
ATOM 1546 C CA . VAL A 1 205 ? 2.188 -3.662 -6.631 1.00 98.31 205 VAL A CA 1
ATOM 1547 C C . VAL A 1 205 ? 1.281 -4.004 -7.797 1.00 98.31 205 VAL A C 1
ATOM 1549 O O . VAL A 1 205 ? 0.187 -3.459 -7.887 1.00 98.31 205 VAL A O 1
ATOM 1552 N N . VAL A 1 206 ? 1.712 -4.896 -8.676 1.00 98.19 206 VAL A N 1
ATOM 1553 C CA . VAL A 1 206 ? 0.963 -5.336 -9.853 1.00 98.19 206 VAL A CA 1
ATOM 1554 C C . VAL A 1 206 ? 0.375 -6.708 -9.576 1.00 98.19 206 VAL A C 1
ATOM 1556 O O . VAL A 1 206 ? 1.098 -7.635 -9.207 1.00 98.19 206 VAL A O 1
ATOM 1559 N N . TYR A 1 207 ? -0.945 -6.818 -9.709 1.00 97.12 207 TYR A N 1
ATOM 1560 C CA . TYR A 1 207 ? -1.691 -7.963 -9.183 1.00 97.12 207 TYR A CA 1
ATOM 1561 C C . TYR A 1 207 ? -1.668 -9.193 -10.097 1.00 97.12 207 TYR A C 1
ATOM 1563 O O . TYR A 1 207 ? -1.949 -10.297 -9.643 1.00 97.12 207 TYR A O 1
ATOM 1571 N N . THR A 1 208 ? -1.405 -8.989 -11.387 1.00 96.38 208 THR A N 1
ATOM 1572 C CA . THR A 1 208 ? -1.426 -10.018 -12.434 1.00 96.38 208 THR A CA 1
ATOM 1573 C C . THR A 1 208 ? -0.738 -9.482 -13.685 1.00 96.38 208 THR A C 1
ATOM 1575 O O . THR A 1 208 ? -0.719 -8.274 -13.893 1.00 96.38 208 THR A O 1
ATOM 1578 N N . ASP A 1 209 ? -0.226 -10.360 -14.543 1.00 96.31 209 ASP A N 1
ATOM 1579 C CA . ASP A 1 209 ? 0.203 -10.042 -15.910 1.00 96.31 209 ASP A CA 1
ATOM 1580 C C . ASP A 1 209 ? -0.934 -9.677 -16.882 1.00 96.31 209 ASP A C 1
ATOM 1582 O O . ASP A 1 209 ? -0.683 -9.157 -17.974 1.00 96.31 209 ASP A O 1
ATOM 1586 N N . ARG A 1 210 ? -2.195 -9.899 -16.501 1.00 96.00 210 ARG A N 1
ATOM 1587 C CA . ARG A 1 210 ? -3.359 -9.547 -17.318 1.00 96.00 210 ARG A CA 1
ATOM 1588 C C . ARG A 1 210 ? -3.674 -8.058 -17.216 1.00 96.00 210 ARG A C 1
ATOM 1590 O O . ARG A 1 210 ? -3.927 -7.536 -16.138 1.00 96.00 210 ARG A O 1
ATOM 1597 N N . HIS A 1 211 ? -3.738 -7.401 -18.373 1.00 95.69 211 HIS A N 1
ATOM 1598 C CA . HIS A 1 211 ? -4.070 -5.976 -18.458 1.00 95.69 211 HIS A CA 1
ATOM 1599 C C . HIS A 1 211 ? -5.497 -5.649 -18.003 1.00 95.69 211 HIS A C 1
ATOM 1601 O O . HIS A 1 211 ? -5.740 -4.581 -17.451 1.00 95.69 211 HIS A O 1
ATOM 1607 N N . GLU A 1 212 ? -6.438 -6.561 -18.250 1.00 93.88 212 GLU A N 1
ATOM 1608 C CA . GLU A 1 212 ? -7.849 -6.355 -17.935 1.00 93.88 212 GLU A CA 1
ATOM 1609 C C . GLU A 1 212 ? -8.194 -6.876 -16.540 1.00 93.88 212 GLU A C 1
ATOM 1611 O O . GLU A 1 212 ? -7.690 -7.913 -16.102 1.00 93.88 212 GLU A O 1
ATOM 1616 N N . GLY A 1 213 ? -9.127 -6.189 -15.879 1.00 92.12 213 GLY A N 1
ATOM 1617 C CA . GLY A 1 213 ? -9.723 -6.627 -14.622 1.00 92.12 213 GLY A CA 1
ATOM 1618 C C . GLY A 1 213 ? -9.554 -5.637 -13.472 1.00 92.12 213 GLY A C 1
ATOM 1619 O O . GLY A 1 213 ? -9.571 -4.412 -13.624 1.00 92.12 213 GLY A O 1
ATOM 1620 N N . SER A 1 214 ? -9.495 -6.185 -12.266 1.00 93.88 214 SER A N 1
ATOM 1621 C CA . SER A 1 214 ? -9.531 -5.458 -11.002 1.00 93.88 214 SER A CA 1
ATOM 1622 C C . SER A 1 214 ? -9.165 -6.369 -9.851 1.00 93.88 214 SER A C 1
ATOM 1624 O O . SER A 1 214 ? -9.277 -7.582 -10.007 1.00 93.88 214 SER A O 1
ATOM 1626 N N . PHE A 1 215 ? -8.864 -5.793 -8.685 1.00 93.69 215 PHE A N 1
ATOM 1627 C CA . PHE A 1 215 ? -8.800 -6.549 -7.435 1.00 93.69 215 PHE A CA 1
ATOM 1628 C C . PHE A 1 215 ? -10.031 -7.459 -7.259 1.00 93.69 215 PHE A C 1
ATOM 1630 O O . PHE A 1 215 ? -9.890 -8.667 -7.119 1.00 93.69 215 PHE A O 1
ATOM 1637 N N . GLY A 1 216 ? -11.245 -6.917 -7.404 1.00 93.38 216 GLY A N 1
ATOM 1638 C CA . GLY A 1 216 ? -12.498 -7.664 -7.217 1.00 93.38 216 GLY A CA 1
ATOM 1639 C C . GLY A 1 216 ? -12.819 -8.730 -8.274 1.00 93.38 216 GLY A C 1
ATOM 1640 O O . GLY A 1 216 ? -13.785 -9.466 -8.106 1.00 93.38 216 GLY A O 1
ATOM 1641 N N . THR A 1 217 ? -12.047 -8.828 -9.359 1.00 94.38 217 THR A N 1
ATOM 1642 C CA . THR A 1 217 ? -12.218 -9.852 -10.409 1.00 94.38 217 THR A CA 1
ATOM 1643 C C . THR A 1 217 ? -11.052 -10.838 -10.458 1.00 94.38 217 THR A C 1
ATOM 1645 O O . THR A 1 217 ? -11.000 -11.672 -11.363 1.00 94.38 217 THR A O 1
ATOM 1648 N N . LEU A 1 218 ? -10.078 -10.719 -9.551 1.00 93.88 218 LEU A N 1
ATOM 1649 C CA . LEU A 1 218 ? -8.978 -11.672 -9.464 1.00 93.88 218 LEU A CA 1
ATOM 1650 C C . LEU A 1 218 ? -9.496 -13.039 -8.987 1.00 93.88 218 LEU A C 1
ATOM 1652 O O . LEU A 1 218 ? -10.368 -13.098 -8.119 1.00 93.88 218 LEU A O 1
ATOM 1656 N N . PRO A 1 219 ? -8.941 -14.145 -9.509 1.00 92.25 219 PRO A N 1
ATOM 1657 C CA . PRO A 1 219 ? -9.146 -15.469 -8.933 1.00 92.25 219 PRO A CA 1
ATOM 1658 C C . PRO A 1 219 ? -8.752 -15.519 -7.446 1.00 92.25 219 PRO A C 1
ATOM 1660 O O . PRO A 1 219 ? -7.832 -14.820 -7.018 1.00 92.25 219 PRO A O 1
ATOM 1663 N N . ALA A 1 220 ? -9.422 -16.363 -6.659 1.00 90.44 220 ALA A N 1
ATOM 1664 C CA . ALA A 1 220 ? -9.221 -16.434 -5.208 1.00 90.44 220 ALA A CA 1
ATOM 1665 C C . ALA A 1 220 ? -7.767 -16.754 -4.807 1.00 90.44 220 ALA A C 1
ATOM 1667 O O . ALA A 1 220 ? -7.233 -16.162 -3.878 1.00 90.44 220 ALA A O 1
ATOM 1668 N N . ASP A 1 221 ? -7.086 -17.626 -5.549 1.00 87.69 221 ASP A N 1
ATOM 1669 C CA . ASP A 1 221 ? -5.671 -17.945 -5.338 1.00 87.69 221 ASP A CA 1
ATOM 1670 C C . ASP A 1 221 ? -4.741 -16.744 -5.592 1.00 87.69 221 ASP A C 1
ATOM 1672 O O . ASP A 1 221 ? -3.713 -16.601 -4.926 1.00 87.69 221 ASP A O 1
ATOM 1676 N N . ARG A 1 222 ? -5.111 -15.842 -6.512 1.00 89.81 222 ARG A N 1
ATOM 1677 C CA . ARG A 1 222 ? -4.398 -14.574 -6.742 1.00 89.81 222 ARG A CA 1
ATOM 1678 C C . ARG A 1 222 ? -4.640 -13.570 -5.621 1.00 89.81 222 ARG A C 1
ATOM 1680 O O . ARG A 1 222 ? -3.696 -12.891 -5.224 1.00 89.81 222 ARG A O 1
ATOM 1687 N N . LEU A 1 223 ? -5.863 -13.495 -5.099 1.00 92.31 223 LEU A N 1
ATOM 1688 C CA . LEU A 1 223 ? -6.185 -12.663 -3.936 1.00 92.31 223 LEU A CA 1
ATOM 1689 C C . LEU A 1 223 ? -5.407 -13.122 -2.697 1.00 92.31 223 LEU A C 1
ATOM 1691 O O . LEU A 1 223 ? -4.727 -12.304 -2.078 1.00 92.31 223 LEU A O 1
ATOM 1695 N N . ASP A 1 224 ? -5.408 -14.428 -2.414 1.00 90.00 224 ASP A N 1
ATOM 1696 C CA . ASP A 1 224 ? -4.621 -15.038 -1.336 1.00 90.00 224 ASP A CA 1
ATOM 1697 C C . ASP A 1 224 ? -3.137 -14.657 -1.443 1.00 90.00 224 ASP A C 1
ATOM 1699 O O . ASP A 1 224 ? -2.516 -14.206 -0.476 1.00 90.00 224 ASP A O 1
ATOM 1703 N N . ALA A 1 225 ? -2.559 -14.818 -2.639 1.00 90.12 225 ALA A N 1
ATOM 1704 C CA . ALA A 1 225 ? -1.167 -14.474 -2.892 1.00 90.12 225 ALA A CA 1
ATOM 1705 C C . ALA A 1 225 ? -0.905 -12.976 -2.679 1.00 90.12 225 ALA A C 1
ATOM 1707 O O . ALA A 1 225 ? 0.102 -12.612 -2.075 1.00 90.12 225 ALA A O 1
ATOM 1708 N N . LEU A 1 226 ? -1.808 -12.103 -3.126 1.00 94.44 226 LEU A N 1
ATOM 1709 C CA . LEU A 1 226 ? -1.652 -10.656 -3.025 1.00 94.44 226 LEU A CA 1
ATOM 1710 C C . LEU A 1 226 ? -1.645 -10.160 -1.569 1.00 94.44 226 LEU A C 1
ATOM 1712 O O . LEU A 1 226 ? -0.832 -9.299 -1.225 1.00 94.44 226 LEU A O 1
ATOM 1716 N N . VAL A 1 227 ? -2.474 -10.729 -0.688 1.00 94.19 227 VAL A N 1
ATOM 1717 C CA . VAL A 1 227 ? -2.435 -10.381 0.744 1.00 94.19 227 VAL A CA 1
ATOM 1718 C C . VAL A 1 227 ? -1.116 -10.831 1.386 1.00 94.19 227 VAL A C 1
ATOM 1720 O O . VAL A 1 227 ? -0.556 -10.119 2.227 1.00 94.19 227 VAL A O 1
ATOM 1723 N N . GLU A 1 228 ? -0.553 -11.963 0.953 1.00 93.94 228 GLU A N 1
ATOM 1724 C CA . GLU A 1 228 ? 0.789 -12.386 1.372 1.00 93.94 228 GLU A CA 1
ATOM 1725 C C . GLU A 1 228 ? 1.894 -11.473 0.814 1.00 93.94 228 GLU A C 1
ATOM 1727 O O . GLU A 1 228 ? 2.833 -11.159 1.548 1.00 93.94 228 GLU A O 1
ATOM 1732 N N . VAL A 1 229 ? 1.768 -10.966 -0.422 1.00 96.12 229 VAL A N 1
ATOM 1733 C CA . VAL A 1 229 ? 2.663 -9.925 -0.967 1.00 96.12 229 VAL A CA 1
ATOM 1734 C C . VAL A 1 229 ? 2.638 -8.693 -0.067 1.00 96.12 229 VAL A C 1
ATOM 1736 O O . VAL A 1 229 ? 3.691 -8.202 0.340 1.00 96.12 229 VAL A O 1
ATOM 1739 N N . TRP A 1 230 ? 1.455 -8.203 0.302 1.00 97.38 230 TRP A N 1
ATOM 1740 C CA . TRP A 1 230 ? 1.323 -7.058 1.204 1.00 97.38 230 TRP A CA 1
ATOM 1741 C C . TRP A 1 230 ? 1.947 -7.315 2.576 1.00 97.38 230 TRP A C 1
ATOM 1743 O O . TRP A 1 230 ? 2.651 -6.451 3.104 1.00 97.38 230 TRP A O 1
ATOM 1753 N N . ALA A 1 231 ? 1.740 -8.503 3.149 1.00 95.75 231 ALA A N 1
ATOM 1754 C CA . ALA A 1 231 ? 2.354 -8.882 4.415 1.00 95.75 231 ALA A CA 1
ATOM 1755 C C . ALA A 1 231 ? 3.889 -8.957 4.310 1.00 95.75 231 ALA A C 1
ATOM 1757 O O . ALA A 1 231 ? 4.584 -8.460 5.198 1.00 95.75 231 ALA A O 1
ATOM 1758 N N . ASP A 1 232 ? 4.433 -9.528 3.231 1.00 95.75 232 ASP A N 1
ATOM 1759 C CA . ASP A 1 232 ? 5.875 -9.573 2.956 1.00 95.75 232 ASP A CA 1
ATOM 1760 C C . ASP A 1 232 ? 6.473 -8.166 2.852 1.00 95.75 232 ASP A C 1
ATOM 1762 O O . ASP A 1 232 ? 7.404 -7.833 3.593 1.00 95.75 232 ASP A O 1
ATOM 1766 N N . ARG A 1 233 ? 5.882 -7.306 2.011 1.00 97.38 233 ARG A N 1
ATOM 1767 C CA . ARG A 1 233 ? 6.343 -5.924 1.835 1.00 97.38 233 ARG A CA 1
ATOM 1768 C C . ARG A 1 233 ? 6.269 -5.127 3.129 1.00 97.38 233 ARG A C 1
ATOM 1770 O O . ARG A 1 233 ? 7.234 -4.448 3.471 1.00 97.38 233 ARG A O 1
ATOM 1777 N N . CYS A 1 234 ? 5.189 -5.259 3.900 1.00 96.94 234 CYS A N 1
ATOM 1778 C CA . CYS A 1 234 ? 5.087 -4.640 5.221 1.00 96.94 234 CYS A CA 1
ATOM 1779 C C . CYS A 1 234 ? 6.232 -5.064 6.148 1.00 96.94 234 CYS A C 1
ATOM 1781 O O . CYS A 1 234 ? 6.834 -4.205 6.789 1.00 96.94 234 CYS A O 1
ATOM 1783 N N . ARG A 1 235 ? 6.570 -6.362 6.209 1.00 95.75 235 ARG A N 1
ATOM 1784 C CA . ARG A 1 235 ? 7.680 -6.857 7.046 1.00 95.75 235 ARG A CA 1
ATOM 1785 C C . ARG A 1 235 ? 9.029 -6.297 6.602 1.00 95.75 235 ARG A C 1
ATOM 1787 O O . ARG A 1 235 ? 9.836 -5.944 7.457 1.00 95.75 235 ARG A O 1
ATOM 1794 N N . GLU A 1 236 ? 9.291 -6.249 5.298 1.00 96.00 236 GLU A N 1
ATOM 1795 C CA . GLU A 1 236 ? 10.541 -5.707 4.745 1.00 96.00 236 GLU A CA 1
ATOM 1796 C C . GLU A 1 236 ? 10.673 -4.210 5.021 1.00 96.00 236 GLU A C 1
ATOM 1798 O O . GLU A 1 236 ? 11.668 -3.765 5.592 1.00 96.00 236 GLU A O 1
ATOM 1803 N N . LEU A 1 237 ? 9.646 -3.432 4.677 1.00 96.56 237 LEU A N 1
ATOM 1804 C CA . LEU A 1 237 ? 9.670 -1.982 4.836 1.00 96.56 237 LEU A CA 1
ATOM 1805 C C . LEU A 1 237 ? 9.715 -1.569 6.311 1.00 96.56 237 LEU A C 1
ATOM 1807 O O . LEU A 1 237 ? 10.426 -0.627 6.644 1.00 96.56 237 LEU A O 1
ATOM 1811 N N . ALA A 1 238 ? 9.046 -2.299 7.208 1.00 95.06 238 ALA A N 1
ATOM 1812 C CA . ALA A 1 238 ? 9.086 -2.028 8.647 1.00 95.06 238 ALA A CA 1
ATOM 1813 C C . ALA A 1 238 ? 10.471 -2.245 9.286 1.00 95.06 238 ALA A C 1
ATOM 1815 O O . ALA A 1 238 ? 10.727 -1.722 10.369 1.00 95.06 238 ALA A O 1
ATOM 1816 N N . ARG A 1 239 ? 11.374 -3.002 8.644 1.00 95.69 239 ARG A N 1
ATOM 1817 C CA . ARG A 1 239 ? 12.759 -3.179 9.117 1.00 95.69 239 ARG A CA 1
ATOM 1818 C C . ARG A 1 239 ? 13.688 -2.040 8.713 1.00 95.69 239 ARG A C 1
ATOM 1820 O O . ARG A 1 239 ? 14.819 -1.984 9.194 1.00 95.69 239 ARG A O 1
ATOM 1827 N N . ARG A 1 240 ? 13.249 -1.149 7.827 1.00 94.19 240 ARG A N 1
ATOM 1828 C CA . ARG A 1 240 ? 14.075 -0.042 7.358 1.00 94.19 240 ARG A CA 1
ATOM 1829 C C . ARG A 1 240 ? 14.084 1.096 8.373 1.00 94.19 240 ARG A C 1
ATOM 1831 O O . ARG A 1 240 ? 13.037 1.525 8.847 1.00 94.19 240 ARG A O 1
ATOM 1838 N N . SER A 1 241 ? 15.265 1.633 8.664 1.00 91.44 241 SER A N 1
ATOM 1839 C CA . SER A 1 241 ? 15.429 2.743 9.614 1.00 91.44 241 SER A CA 1
ATOM 1840 C C . SER A 1 241 ? 14.845 4.070 9.115 1.00 91.44 241 SER A C 1
ATOM 1842 O O . SER A 1 241 ? 14.527 4.940 9.926 1.00 91.44 241 SER A O 1
ATOM 1844 N N . ASP A 1 242 ? 14.683 4.226 7.799 1.00 91.00 242 ASP A N 1
ATOM 1845 C CA . ASP A 1 242 ? 14.097 5.405 7.159 1.00 91.00 242 ASP A CA 1
ATOM 1846 C C . ASP A 1 242 ? 12.571 5.317 6.982 1.00 91.00 242 ASP A C 1
ATOM 1848 O O . ASP A 1 242 ? 11.967 6.255 6.464 1.00 91.00 242 ASP A O 1
ATOM 1852 N N . VAL A 1 243 ? 11.929 4.235 7.439 1.00 94.44 243 VAL A N 1
ATOM 1853 C CA . VAL A 1 243 ? 10.475 4.041 7.369 1.00 94.44 243 VAL A CA 1
ATOM 1854 C C . VAL A 1 243 ? 9.873 4.037 8.774 1.00 94.44 243 VAL A C 1
ATOM 1856 O O . VAL A 1 243 ? 10.300 3.326 9.677 1.00 94.44 243 VAL A O 1
ATOM 1859 N N . ARG A 1 244 ? 8.840 4.856 8.968 1.00 93.69 244 ARG A N 1
ATOM 1860 C CA . ARG A 1 244 ? 8.069 5.001 10.211 1.00 93.69 244 ARG A CA 1
ATOM 1861 C C . ARG A 1 244 ? 6.619 4.558 10.072 1.00 93.69 244 ARG A C 1
ATOM 1863 O O . ARG A 1 244 ? 5.992 4.272 11.088 1.00 93.69 244 ARG A O 1
ATOM 1870 N N . TYR A 1 245 ? 6.092 4.526 8.851 1.00 96.00 245 TYR A N 1
ATOM 1871 C CA . TYR A 1 245 ? 4.730 4.092 8.561 1.00 96.00 245 TYR A CA 1
ATOM 1872 C C . TYR A 1 245 ? 4.666 3.463 7.170 1.00 96.00 245 TYR A C 1
ATOM 1874 O O . TYR A 1 245 ? 5.181 4.042 6.214 1.00 96.00 245 TYR A O 1
ATOM 1882 N N . VAL A 1 246 ? 4.028 2.298 7.056 1.00 97.88 246 VAL A N 1
ATOM 1883 C CA . VAL A 1 246 ? 3.779 1.625 5.775 1.00 97.88 246 VAL A CA 1
ATOM 1884 C C . VAL A 1 246 ? 2.306 1.788 5.429 1.00 97.88 246 VAL A C 1
ATOM 1886 O O . VAL A 1 246 ? 1.440 1.422 6.220 1.00 97.88 246 VAL A O 1
ATOM 1889 N N . PHE A 1 247 ? 2.023 2.339 4.254 1.00 97.69 247 PHE A N 1
ATOM 1890 C CA . PHE A 1 247 ? 0.669 2.545 3.756 1.00 97.69 247 PHE A CA 1
ATOM 1891 C C . PHE A 1 247 ? 0.469 1.783 2.452 1.00 97.69 247 PHE A C 1
ATOM 1893 O O . PHE A 1 247 ? 1.088 2.116 1.444 1.00 97.69 247 PHE A O 1
ATOM 1900 N N . ILE A 1 248 ? -0.390 0.769 2.485 1.00 98.12 248 ILE A N 1
ATOM 1901 C CA . ILE A 1 248 ? -0.819 0.016 1.306 1.00 98.12 248 ILE A CA 1
ATOM 1902 C C . ILE A 1 248 ? -2.162 0.589 0.864 1.00 98.12 248 ILE A C 1
ATOM 1904 O O . ILE A 1 248 ? -3.060 0.732 1.693 1.00 98.12 248 ILE A O 1
ATOM 1908 N N . PHE A 1 249 ? -2.305 0.919 -0.416 1.00 97.19 249 PHE A N 1
ATOM 1909 C CA . PHE A 1 249 ? -3.560 1.441 -0.953 1.00 97.19 249 PHE A CA 1
ATOM 1910 C C . PHE A 1 249 ? -3.724 1.140 -2.444 1.00 97.19 249 PHE A C 1
ATOM 1912 O O . PHE A 1 249 ? -2.757 0.886 -3.163 1.00 97.19 249 PHE A O 1
ATOM 1919 N N . GLU A 1 250 ? -4.963 1.217 -2.914 1.00 96.00 250 GLU A N 1
ATOM 1920 C CA . GLU A 1 250 ? -5.336 1.171 -4.324 1.00 96.00 250 GLU A CA 1
ATOM 1921 C C . GLU A 1 250 ? -6.139 2.434 -4.645 1.00 96.00 250 GLU A C 1
ATOM 1923 O O . GLU A 1 250 ? -7.017 2.832 -3.880 1.00 96.00 250 GLU A O 1
ATOM 1928 N N . ASN A 1 251 ? -5.853 3.047 -5.792 1.00 93.62 251 ASN A N 1
ATOM 1929 C CA . ASN A 1 251 ? -6.778 3.983 -6.421 1.00 93.62 251 ASN A CA 1
ATOM 1930 C C . ASN A 1 251 ? -7.398 3.247 -7.606 1.00 93.62 251 ASN A C 1
ATOM 1932 O O . ASN A 1 251 ? -6.654 2.698 -8.420 1.00 93.62 251 ASN A O 1
ATOM 1936 N N . ARG A 1 252 ? -8.729 3.258 -7.728 1.00 90.62 252 ARG A N 1
ATOM 1937 C CA . ARG A 1 252 ? -9.439 2.571 -8.812 1.00 90.62 252 ARG A CA 1
ATOM 1938 C C . ARG A 1 252 ? -10.490 3.463 -9.467 1.00 90.62 252 ARG A C 1
ATOM 1940 O O . ARG A 1 252 ? -11.407 3.932 -8.803 1.00 90.62 252 ARG A O 1
ATOM 1947 N N . GLY A 1 253 ? -10.393 3.599 -10.789 1.00 86.88 253 GLY A N 1
ATOM 1948 C CA . GLY A 1 253 ? -11.277 4.421 -11.617 1.00 86.88 253 GLY A CA 1
ATOM 1949 C C . GLY A 1 253 ? -10.686 5.795 -11.943 1.00 86.88 253 GLY A C 1
ATOM 1950 O O . GLY A 1 253 ? -10.006 6.415 -11.127 1.00 86.88 253 GLY A O 1
ATOM 1951 N N . GLU A 1 254 ? -10.954 6.286 -13.152 1.00 85.62 254 GLU A N 1
ATOM 1952 C CA . GLU A 1 254 ? -10.448 7.584 -13.626 1.00 85.62 254 GLU A CA 1
ATOM 1953 C C . GLU A 1 254 ? -10.899 8.744 -12.731 1.00 85.62 254 GLU A C 1
ATOM 1955 O O . GLU A 1 254 ? -10.114 9.643 -12.432 1.00 85.62 254 GLU A O 1
ATOM 1960 N N . ALA A 1 255 ? -12.128 8.665 -12.206 1.00 86.69 255 ALA A N 1
ATOM 1961 C CA . ALA A 1 255 ? -12.714 9.667 -11.317 1.00 86.69 255 ALA A CA 1
ATOM 1962 C C . ALA A 1 255 ? -11.910 9.911 -10.022 1.00 86.69 255 ALA A C 1
ATOM 1964 O O . ALA A 1 255 ? -12.078 10.952 -9.392 1.00 86.69 255 ALA A O 1
ATOM 1965 N N . VAL A 1 256 ? -11.029 8.982 -9.626 1.00 83.62 256 VAL A N 1
ATOM 1966 C CA . VAL A 1 256 ? -10.163 9.109 -8.438 1.00 83.62 256 VAL A CA 1
ATOM 1967 C C . VAL A 1 256 ? -8.677 9.253 -8.795 1.00 83.62 256 VAL A C 1
ATOM 1969 O O . VAL A 1 256 ? -7.802 9.027 -7.959 1.00 83.62 256 VAL A O 1
ATOM 1972 N N . GLY A 1 257 ? -8.370 9.645 -10.037 1.00 78.88 257 GLY A N 1
ATOM 1973 C CA . GLY A 1 257 ? -7.007 9.972 -10.467 1.00 78.88 257 GLY A CA 1
ATOM 1974 C C . GLY A 1 257 ? -6.126 8.756 -10.759 1.00 78.88 257 GLY A C 1
ATOM 1975 O O . GLY A 1 257 ? -4.901 8.821 -10.600 1.00 78.88 257 GLY A O 1
ATOM 1976 N N . VAL A 1 258 ? -6.725 7.634 -11.167 1.00 83.50 258 VAL A N 1
ATOM 1977 C CA . VAL A 1 258 ? -5.975 6.508 -11.735 1.00 83.50 258 VAL A CA 1
ATOM 1978 C C . VAL A 1 258 ? -5.312 6.932 -13.037 1.00 83.50 258 VAL A C 1
ATOM 1980 O O . VAL A 1 258 ? -5.942 7.535 -13.894 1.00 83.50 258 VAL A O 1
ATOM 1983 N N . THR A 1 259 ? -4.031 6.597 -13.187 1.00 81.75 259 THR A N 1
ATOM 1984 C CA . THR A 1 259 ? -3.256 6.919 -14.394 1.00 81.75 259 THR A CA 1
ATOM 1985 C C . THR A 1 259 ? -2.915 5.687 -15.230 1.00 81.75 259 THR A C 1
ATOM 1987 O O . THR A 1 259 ? -2.289 5.836 -16.272 1.00 81.75 259 THR A O 1
ATOM 1990 N N . LEU A 1 260 ? -3.258 4.481 -14.764 1.00 91.88 260 LEU A N 1
ATOM 1991 C CA . LEU A 1 260 ? -2.973 3.197 -15.411 1.00 91.88 260 LEU A CA 1
ATOM 1992 C C . LEU A 1 260 ? -4.151 2.243 -15.162 1.00 91.88 260 LEU A C 1
ATOM 1994 O O . LEU A 1 260 ? -4.505 2.027 -14.007 1.00 91.88 260 LEU A O 1
ATOM 1998 N N . HIS A 1 261 ? -4.737 1.662 -16.211 1.00 92.69 261 HIS A N 1
ATOM 1999 C CA . HIS A 1 261 ? -5.894 0.760 -16.073 1.00 92.69 261 HIS A CA 1
ATOM 2000 C C . HIS A 1 261 ? -5.541 -0.639 -15.556 1.00 92.69 261 HIS A C 1
ATOM 2002 O O . HIS A 1 261 ? -6.375 -1.283 -14.922 1.00 92.69 261 HIS A O 1
ATOM 2008 N N . HIS A 1 262 ? -4.306 -1.086 -15.798 1.00 96.69 262 HIS A N 1
ATOM 2009 C CA . HIS A 1 262 ? -3.814 -2.400 -15.382 1.00 96.69 262 HIS A CA 1
ATOM 2010 C C . HIS A 1 262 ? -3.997 -2.603 -13.864 1.00 96.69 262 HIS A C 1
ATOM 2012 O O . HIS A 1 262 ? -3.653 -1.689 -13.110 1.00 96.69 262 HIS A O 1
ATOM 2018 N N . PRO A 1 263 ? -4.496 -3.760 -13.381 1.00 96.62 263 PRO A N 1
ATOM 2019 C CA . PRO A 1 263 ? -4.740 -4.006 -11.957 1.00 96.62 263 PRO A CA 1
ATOM 2020 C C . PRO A 1 263 ? -3.488 -3.821 -11.087 1.00 96.62 263 PRO A C 1
ATOM 2022 O O . PRO A 1 263 ? -2.543 -4.615 -11.148 1.00 96.62 263 PRO A O 1
ATOM 2025 N N . HIS A 1 264 ? -3.475 -2.763 -10.274 1.00 97.62 264 HIS A N 1
ATOM 2026 C CA . HIS A 1 264 ? -2.335 -2.431 -9.429 1.00 97.62 264 HIS A CA 1
ATOM 2027 C C . HIS A 1 264 ? -2.732 -1.626 -8.190 1.00 97.62 264 HIS A C 1
ATOM 2029 O O . HIS A 1 264 ? -3.699 -0.871 -8.192 1.00 97.62 264 HIS A O 1
ATOM 2035 N N . GLY A 1 265 ? -1.901 -1.734 -7.159 1.00 97.31 265 GLY A N 1
ATOM 2036 C CA . GLY A 1 265 ? -1.913 -0.894 -5.970 1.00 97.31 265 GLY A CA 1
ATOM 2037 C C . GLY A 1 265 ? -0.558 -0.232 -5.755 1.00 97.31 265 GLY A C 1
ATOM 2038 O O . GLY A 1 265 ? 0.351 -0.308 -6.585 1.00 97.31 265 GLY A O 1
ATOM 2039 N N . GLN A 1 266 ? -0.415 0.429 -4.617 1.00 97.75 266 GLN A N 1
ATOM 2040 C CA . GLN A 1 266 ? 0.796 1.131 -4.218 1.00 97.75 266 GLN A CA 1
ATOM 2041 C C . GLN A 1 266 ? 1.120 0.840 -2.756 1.00 97.75 266 GLN A C 1
ATOM 2043 O O . GLN A 1 266 ? 0.228 0.613 -1.935 1.00 97.75 266 GLN A O 1
ATOM 2048 N N . ILE A 1 267 ? 2.411 0.873 -2.434 1.00 98.38 267 ILE A N 1
ATOM 2049 C CA . ILE A 1 267 ? 2.903 0.797 -1.059 1.00 98.38 267 ILE A CA 1
ATOM 2050 C C . ILE A 1 267 ? 3.838 1.970 -0.821 1.00 98.38 267 ILE A C 1
ATOM 2052 O O . ILE A 1 267 ? 4.787 2.191 -1.567 1.00 98.38 267 ILE A O 1
ATOM 2056 N N . MET A 1 268 ? 3.572 2.726 0.234 1.00 97.31 268 MET A N 1
ATOM 2057 C CA . MET A 1 268 ? 4.374 3.876 0.629 1.00 97.31 268 MET A CA 1
ATOM 2058 C C . MET A 1 268 ? 5.000 3.617 1.993 1.00 97.31 268 MET A C 1
ATOM 2060 O O . MET A 1 268 ? 4.294 3.457 2.986 1.00 97.31 268 MET A O 1
ATOM 2064 N N . GLY A 1 269 ? 6.329 3.600 2.045 1.00 96.88 269 GLY A N 1
ATOM 2065 C CA . GLY A 1 269 ? 7.107 3.646 3.277 1.00 96.88 269 GLY A CA 1
ATOM 2066 C C . GLY A 1 269 ? 7.442 5.094 3.614 1.00 96.88 269 GLY A C 1
ATOM 2067 O O . GLY A 1 269 ? 8.405 5.645 3.082 1.00 96.88 269 GLY A O 1
ATOM 2068 N N . TYR A 1 270 ? 6.646 5.720 4.477 1.00 94.19 270 TYR A N 1
ATOM 2069 C CA . TYR A 1 270 ? 6.844 7.106 4.901 1.00 94.19 270 TYR A CA 1
ATOM 2070 C C . TYR A 1 270 ? 7.903 7.209 6.001 1.00 94.19 270 TYR A C 1
ATOM 2072 O O . 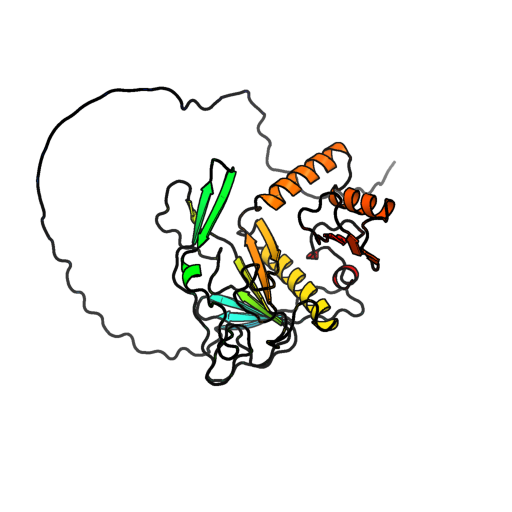TYR A 1 270 ? 7.892 6.386 6.916 1.00 94.19 270 TYR A O 1
ATOM 2080 N N . PRO A 1 271 ? 8.731 8.270 6.029 1.00 89.62 271 PRO A N 1
ATOM 2081 C CA . PRO A 1 271 ? 9.685 8.515 7.115 1.00 89.62 271 PRO A CA 1
ATOM 2082 C C . PRO A 1 271 ? 9.041 9.209 8.332 1.00 89.62 271 PRO A C 1
ATOM 2084 O O . PRO A 1 271 ? 9.725 9.618 9.269 1.00 89.62 271 PRO A O 1
ATOM 2087 N N . PHE A 1 272 ? 7.719 9.379 8.321 1.00 90.06 272 PHE A N 1
ATOM 2088 C CA . PHE A 1 272 ? 6.897 9.926 9.399 1.00 90.06 272 PHE A CA 1
ATOM 2089 C C . PHE A 1 272 ? 5.538 9.209 9.415 1.00 90.06 272 PHE A C 1
ATOM 2091 O O . PHE A 1 272 ? 5.200 8.510 8.464 1.00 90.06 272 PHE A O 1
ATOM 2098 N N . VAL A 1 273 ? 4.749 9.380 10.479 1.00 93.25 273 VAL A N 1
ATOM 2099 C CA . VAL A 1 273 ? 3.352 8.913 10.504 1.00 93.25 273 VAL A CA 1
ATOM 2100 C C . VAL A 1 273 ? 2.471 9.989 9.859 1.00 93.25 273 VAL A C 1
ATOM 2102 O O . VAL A 1 273 ? 2.489 11.120 10.351 1.00 93.25 273 VAL A O 1
ATOM 2105 N N . PRO A 1 274 ? 1.736 9.697 8.767 1.00 93.44 274 PRO A N 1
ATOM 2106 C CA . PRO A 1 274 ? 0.884 10.687 8.108 1.00 93.44 274 PRO A CA 1
ATOM 2107 C C . PRO A 1 274 ? -0.217 11.260 9.027 1.00 93.44 274 PRO A C 1
ATOM 2109 O O . PRO A 1 274 ? -0.574 10.622 10.019 1.00 93.44 274 PRO A O 1
ATOM 2112 N N . PRO A 1 275 ? -0.801 12.433 8.706 1.00 93.75 275 PRO A N 1
ATOM 2113 C CA . PRO A 1 275 ? -1.705 13.143 9.621 1.00 93.75 275 PRO A CA 1
ATOM 2114 C C . PRO A 1 275 ? -2.926 12.338 10.084 1.00 93.75 275 PRO A C 1
ATOM 2116 O O . PRO A 1 275 ? -3.221 12.302 11.276 1.00 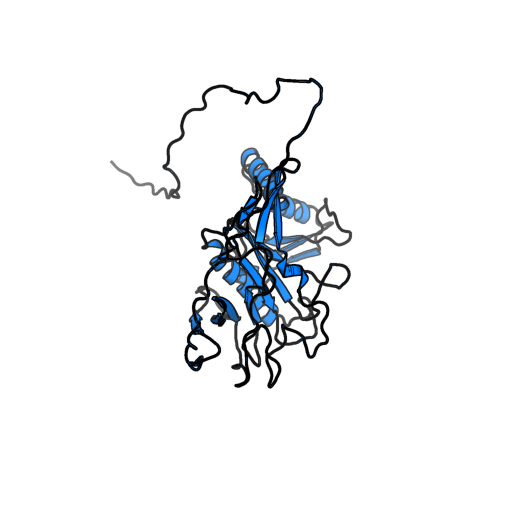93.75 275 PRO A O 1
ATOM 2119 N N . VAL A 1 276 ? -3.617 11.654 9.166 1.00 94.56 276 VAL A N 1
ATOM 2120 C CA . VAL A 1 276 ? -4.811 10.850 9.490 1.00 94.56 276 VAL A CA 1
ATOM 2121 C C . VAL A 1 276 ? -4.482 9.699 10.455 1.00 94.56 276 VAL A C 1
ATOM 2123 O O . VAL A 1 276 ? -5.023 9.706 11.564 1.00 94.56 276 VAL A O 1
ATOM 2126 N N . PRO A 1 277 ? -3.550 8.772 10.142 1.00 95.75 277 PRO A N 1
ATOM 2127 C CA . PRO A 1 277 ? -3.194 7.710 11.082 1.00 95.75 277 PRO A CA 1
ATOM 2128 C C . PRO A 1 277 ? -2.565 8.236 12.382 1.00 95.75 277 PRO A C 1
ATOM 2130 O O . PRO A 1 277 ? -2.697 7.595 13.422 1.00 95.75 277 PRO A O 1
ATOM 2133 N N . ALA A 1 278 ? -1.923 9.412 12.387 1.00 95.62 278 ALA A N 1
ATOM 2134 C CA . ALA A 1 278 ? -1.430 10.028 13.623 1.00 95.62 278 ALA A CA 1
ATOM 2135 C C . ALA A 1 278 ? -2.576 10.441 14.569 1.00 95.62 278 ALA A C 1
ATOM 2137 O O . ALA A 1 278 ? -2.493 10.215 15.781 1.00 95.62 278 ALA A O 1
ATOM 2138 N N . ILE A 1 279 ? -3.660 11.009 14.026 1.00 96.50 279 ILE A N 1
ATOM 2139 C CA . ILE A 1 279 ? -4.865 11.366 14.791 1.00 96.50 279 ILE A CA 1
ATOM 2140 C C . ILE A 1 279 ? -5.542 10.106 15.340 1.00 96.50 279 ILE A C 1
ATOM 2142 O O . ILE A 1 279 ? -5.872 10.056 16.531 1.00 96.50 279 ILE A O 1
ATOM 2146 N N . GLU A 1 280 ? -5.709 9.083 14.502 1.00 96.88 280 GLU A N 1
ATOM 2147 C CA . GLU A 1 280 ? -6.311 7.802 14.890 1.00 96.88 280 GLU A CA 1
ATOM 2148 C C . GLU A 1 280 ? -5.503 7.112 15.992 1.00 96.88 280 GLU A C 1
ATOM 2150 O O . GLU A 1 280 ? -6.059 6.738 17.028 1.00 96.88 280 GLU A O 1
ATOM 2155 N N . LEU A 1 281 ? -4.177 7.041 15.842 1.00 96.31 281 LEU A N 1
ATOM 2156 C CA . LEU A 1 281 ? -3.279 6.469 16.843 1.00 96.31 281 LEU A CA 1
ATOM 2157 C C . LEU A 1 281 ? -3.368 7.216 18.180 1.00 96.31 281 LEU A C 1
ATOM 2159 O O . LEU A 1 281 ? -3.392 6.592 19.247 1.00 96.31 281 LEU A O 1
ATOM 2163 N N . ALA A 1 282 ? -3.446 8.549 18.152 1.00 97.69 282 ALA A N 1
ATOM 2164 C CA . ALA A 1 282 ? -3.598 9.353 19.361 1.00 97.69 282 ALA A CA 1
ATOM 2165 C C . ALA A 1 282 ? -4.948 9.101 20.054 1.00 97.69 282 ALA A C 1
ATOM 2167 O O . ALA A 1 282 ? -4.997 8.995 21.285 1.00 97.69 282 ALA A O 1
ATOM 2168 N N . ALA A 1 283 ? -6.035 8.978 19.287 1.00 98.31 283 ALA A N 1
ATOM 2169 C CA . ALA A 1 283 ? -7.360 8.646 19.805 1.00 98.31 283 ALA A CA 1
ATOM 2170 C C . ALA A 1 283 ? -7.392 7.235 20.414 1.00 98.31 283 ALA A C 1
ATOM 2172 O O . ALA A 1 283 ? -7.800 7.081 21.570 1.00 98.31 283 ALA A O 1
ATOM 2173 N N . ALA A 1 284 ? -6.874 6.237 19.695 1.00 97.88 284 ALA A N 1
ATOM 2174 C CA . ALA A 1 284 ? -6.759 4.862 20.170 1.00 97.88 284 ALA A CA 1
ATOM 2175 C C . ALA A 1 284 ? -5.926 4.777 21.459 1.00 97.88 284 ALA A C 1
ATOM 2177 O O . ALA A 1 284 ? -6.344 4.147 22.430 1.00 97.88 284 ALA A O 1
ATOM 2178 N N . SER A 1 285 ? -4.804 5.501 21.521 1.00 98.12 285 SER A N 1
ATOM 2179 C CA . SER A 1 285 ? -3.942 5.554 22.707 1.00 98.12 285 SER A CA 1
ATOM 2180 C C . SER A 1 285 ? -4.638 6.181 23.919 1.00 98.12 285 SER A C 1
ATOM 2182 O O . SER A 1 285 ? -4.494 5.691 25.041 1.00 98.12 285 SER A O 1
ATOM 2184 N N . ARG A 1 286 ? -5.400 7.270 23.729 1.00 98.56 286 ARG A N 1
ATOM 2185 C CA . ARG A 1 286 ? -6.193 7.884 24.812 1.00 98.56 286 ARG A CA 1
ATOM 2186 C C . ARG A 1 286 ? -7.278 6.934 25.314 1.00 98.56 286 ARG A C 1
ATOM 2188 O O . ARG A 1 286 ? -7.453 6.800 26.523 1.00 98.56 286 ARG A O 1
ATOM 2195 N N . HIS A 1 287 ? -7.984 6.269 24.402 1.00 98.56 287 HIS A N 1
ATOM 2196 C CA . HIS A 1 287 ? -9.024 5.301 24.751 1.00 98.56 287 HIS A CA 1
ATOM 2197 C C . HIS A 1 287 ? -8.463 4.112 25.529 1.00 98.56 287 HIS A C 1
ATOM 2199 O O . HIS A 1 287 ? -9.015 3.761 26.571 1.00 98.56 287 HIS A O 1
ATOM 2205 N N . GLN A 1 288 ? -7.336 3.553 25.082 1.00 98.19 288 GLN A N 1
ATOM 2206 C CA . GLN A 1 288 ? -6.677 2.441 25.763 1.00 98.19 288 GLN A CA 1
ATOM 2207 C C . GLN A 1 288 ? -6.229 2.826 27.174 1.00 98.19 288 GLN A C 1
ATOM 2209 O O . GLN A 1 288 ? -6.479 2.074 28.110 1.00 98.19 288 GLN A O 1
ATOM 2214 N N . ARG A 1 289 ? -5.646 4.019 27.365 1.00 98.50 289 ARG A N 1
ATOM 2215 C CA . ARG A 1 289 ? -5.279 4.508 28.707 1.00 98.50 289 ARG A CA 1
ATOM 2216 C C . ARG A 1 289 ? -6.480 4.674 29.637 1.00 98.50 289 ARG A C 1
ATOM 2218 O O . ARG A 1 289 ? -6.345 4.454 30.833 1.00 98.50 289 ARG A O 1
ATOM 2225 N N . ARG A 1 290 ? -7.632 5.081 29.100 1.00 98.50 290 ARG A N 1
ATOM 2226 C CA . ARG A 1 290 ? -8.848 5.342 29.883 1.00 98.50 290 ARG A CA 1
ATOM 2227 C C . ARG A 1 290 ? -9.639 4.076 30.215 1.00 98.50 290 ARG A C 1
ATOM 2229 O O . ARG A 1 290 ? -10.246 4.015 31.274 1.00 98.50 290 ARG A O 1
ATOM 2236 N N . THR A 1 291 ? -9.679 3.106 29.303 1.00 98.31 291 THR A N 1
ATOM 2237 C CA . THR A 1 291 ? -10.599 1.953 29.384 1.00 98.31 291 THR A CA 1
ATOM 2238 C C . THR A 1 291 ? -9.897 0.603 29.508 1.00 98.31 291 THR A C 1
ATOM 2240 O O . THR A 1 291 ? -10.550 -0.394 29.789 1.00 98.31 291 THR A O 1
ATOM 2243 N N . GLY A 1 292 ? -8.589 0.538 29.243 1.00 98.00 292 GLY A N 1
ATOM 2244 C CA . GLY A 1 292 ? -7.839 -0.717 29.152 1.00 98.00 292 GLY A CA 1
ATOM 2245 C C . GLY A 1 292 ? -8.091 -1.523 27.870 1.00 98.00 292 GLY A C 1
ATOM 2246 O O . GLY A 1 292 ? -7.502 -2.588 27.709 1.00 98.00 292 GLY A O 1
ATOM 2247 N N . THR A 1 293 ? -8.923 -1.037 26.942 1.00 97.56 293 THR A N 1
ATOM 2248 C CA . THR A 1 293 ? -9.327 -1.774 25.728 1.00 97.56 293 THR A CA 1
ATOM 2249 C C . THR A 1 293 ? -8.860 -1.097 24.437 1.00 97.56 293 THR A C 1
ATOM 2251 O O . THR A 1 293 ? -8.553 0.095 24.416 1.00 97.56 293 THR A O 1
ATOM 2254 N N . CYS A 1 294 ? -8.778 -1.856 23.340 1.00 97.75 294 CYS A N 1
ATOM 2255 C CA . CYS A 1 294 ? -8.443 -1.320 22.019 1.00 97.75 294 CYS A CA 1
ATOM 2256 C C . CYS A 1 294 ? -9.666 -0.636 21.387 1.00 97.75 294 CYS A C 1
ATOM 2258 O O . CYS A 1 294 ? -10.702 -1.277 21.224 1.00 97.75 294 CYS A O 1
ATOM 2260 N N . LEU A 1 295 ? -9.522 0.629 20.970 1.00 97.81 295 LEU A N 1
ATOM 2261 C CA . LEU A 1 295 ? -10.615 1.410 20.376 1.00 97.81 295 LEU A CA 1
ATOM 2262 C C . LEU A 1 295 ? -11.197 0.752 19.117 1.00 97.81 295 LEU A C 1
ATOM 2264 O O . LEU A 1 295 ? -12.411 0.626 19.012 1.00 97.81 295 LEU A O 1
ATOM 2268 N N . HIS A 1 296 ? -10.351 0.279 18.198 1.00 96.50 296 HIS A N 1
ATOM 2269 C CA . HIS A 1 296 ? -10.808 -0.392 16.975 1.00 96.50 296 HIS A CA 1
ATOM 2270 C C . HIS A 1 296 ? -11.609 -1.665 17.286 1.00 96.50 296 HIS A C 1
ATOM 2272 O O . HIS A 1 296 ? -12.652 -1.902 16.683 1.00 96.50 296 HIS A O 1
ATOM 2278 N N . CYS A 1 297 ? -11.177 -2.450 18.281 1.00 97.38 297 CYS A N 1
ATOM 2279 C CA . CYS A 1 297 ? -11.917 -3.636 18.716 1.00 97.38 297 CYS A CA 1
ATOM 2280 C C . CYS A 1 297 ? -13.263 -3.275 19.357 1.00 97.38 297 CYS A C 1
ATOM 2282 O O . CYS A 1 297 ? -14.243 -3.977 19.123 1.00 97.38 297 CYS A O 1
ATOM 2284 N N . THR A 1 298 ? -13.322 -2.194 20.145 1.00 97.50 298 THR A N 1
ATOM 2285 C CA . THR A 1 298 ? -14.582 -1.688 20.712 1.00 97.50 298 THR A CA 1
ATOM 2286 C C . THR A 1 298 ? -15.562 -1.303 19.605 1.00 97.50 298 THR A C 1
ATOM 2288 O O . THR A 1 298 ? -16.691 -1.779 19.619 1.00 97.50 298 THR A O 1
ATOM 2291 N N . LEU A 1 299 ? -15.120 -0.521 18.613 1.00 97.25 299 LEU A N 1
ATOM 2292 C CA . LEU A 1 299 ? -15.973 -0.079 17.504 1.00 97.25 299 LEU A CA 1
ATOM 2293 C C . LEU A 1 299 ? -16.532 -1.265 16.705 1.00 97.25 299 LEU A C 1
ATOM 2295 O O . LEU A 1 299 ? -17.737 -1.342 16.479 1.00 97.25 299 LEU A O 1
ATOM 2299 N N . ALA A 1 300 ? -15.684 -2.236 16.355 1.00 96.75 300 ALA A N 1
ATOM 2300 C CA . ALA A 1 300 ? -16.131 -3.440 15.659 1.00 96.75 300 ALA A CA 1
ATOM 2301 C C . ALA A 1 300 ? -17.126 -4.260 16.503 1.00 96.75 300 ALA A C 1
ATOM 2303 O O . ALA A 1 300 ? -18.133 -4.742 15.989 1.00 96.75 300 ALA A O 1
ATOM 2304 N N . ALA A 1 301 ? -16.882 -4.409 17.810 1.00 96.81 301 ALA A N 1
ATOM 2305 C CA . ALA A 1 301 ? -17.785 -5.131 18.707 1.00 96.81 301 ALA A CA 1
ATOM 2306 C C . ALA A 1 301 ? -19.147 -4.435 18.864 1.00 96.81 301 ALA A C 1
ATOM 2308 O O . ALA A 1 301 ? -20.172 -5.111 18.976 1.00 96.81 301 ALA A O 1
ATOM 2309 N N . ASP A 1 302 ? -19.170 -3.102 18.860 1.00 97.12 302 ASP A N 1
ATOM 2310 C CA . ASP A 1 302 ? -20.400 -2.315 18.921 1.00 97.12 302 ASP A CA 1
ATOM 2311 C C . ASP A 1 302 ? -21.253 -2.510 17.665 1.00 97.12 302 ASP A C 1
ATOM 2313 O O . ASP A 1 302 ? -22.449 -2.789 17.780 1.00 97.12 302 ASP A O 1
ATOM 2317 N N . GLU A 1 303 ? -20.639 -2.475 16.481 1.00 97.75 303 GLU A N 1
ATOM 2318 C CA . GLU A 1 303 ? -21.344 -2.724 15.219 1.00 97.75 303 GLU A CA 1
ATOM 2319 C C . GLU A 1 303 ? -21.871 -4.164 15.131 1.00 97.75 303 GLU A C 1
ATOM 2321 O O . GLU A 1 303 ? -23.035 -4.382 14.787 1.00 97.75 303 GLU A O 1
ATOM 2326 N N . ARG A 1 304 ? -21.075 -5.155 15.555 1.00 96.81 304 ARG A N 1
ATOM 2327 C CA . ARG A 1 304 ? -21.505 -6.566 15.633 1.00 96.81 304 ARG A CA 1
ATOM 2328 C C . ARG A 1 304 ? -22.650 -6.800 16.609 1.00 96.81 304 ARG A C 1
ATOM 2330 O O . ARG A 1 304 ? -23.501 -7.651 16.361 1.00 96.81 304 ARG A O 1
ATOM 2337 N N . ARG A 1 305 ? -22.680 -6.073 17.728 1.00 97.44 305 ARG A N 1
ATOM 2338 C CA . ARG A 1 305 ? -23.780 -6.149 18.699 1.00 97.44 305 ARG A CA 1
ATOM 2339 C C . ARG A 1 305 ? -25.055 -5.536 18.129 1.00 97.44 305 ARG A C 1
ATOM 2341 O O . ARG A 1 305 ? -26.128 -6.091 18.339 1.00 97.44 305 ARG A O 1
ATOM 2348 N N . ALA A 1 306 ? -24.931 -4.422 17.410 1.00 97.31 306 ALA A N 1
ATOM 2349 C CA . ALA A 1 306 ? -26.064 -3.731 16.811 1.00 97.31 306 ALA A CA 1
ATOM 2350 C C . ALA A 1 306 ? -26.642 -4.470 15.591 1.00 97.31 306 ALA A C 1
ATOM 2352 O O . ALA A 1 306 ? -27.851 -4.437 15.393 1.00 97.31 306 ALA A O 1
ATOM 2353 N N . LYS A 1 307 ? -25.803 -5.132 14.780 1.00 96.69 307 LYS A N 1
ATOM 2354 C CA . LYS A 1 307 ? -26.175 -5.917 13.578 1.00 96.69 307 LYS A CA 1
ATOM 2355 C C . LYS A 1 307 ? -26.896 -5.150 12.461 1.00 96.69 307 LYS A C 1
ATOM 2357 O O . LYS A 1 307 ? -27.320 -5.759 11.488 1.00 96.69 307 LYS A O 1
ATOM 2362 N N . VAL A 1 308 ? -27.013 -3.826 12.563 1.00 97.88 308 VAL A N 1
ATOM 2363 C CA . VAL A 1 308 ? -27.739 -2.993 11.583 1.00 97.88 308 VAL A CA 1
ATOM 2364 C C . VAL A 1 308 ? -26.871 -2.474 10.433 1.00 97.88 308 VAL A C 1
ATOM 2366 O O . VAL A 1 308 ? -27.406 -2.093 9.401 1.00 97.88 308 VAL A O 1
ATOM 2369 N N . ARG A 1 309 ? -25.542 -2.433 10.602 1.00 97.56 309 ARG A N 1
ATOM 2370 C CA . ARG A 1 309 ? -24.572 -1.942 9.598 1.00 97.56 309 ARG A CA 1
ATOM 2371 C C . ARG A 1 309 ? -23.487 -2.965 9.249 1.00 97.56 309 ARG A C 1
ATOM 2373 O O . ARG A 1 309 ? -22.517 -2.639 8.569 1.00 97.56 309 ARG A O 1
ATOM 2380 N N . VAL A 1 310 ? -23.633 -4.197 9.731 1.00 98.12 310 VAL A N 1
ATOM 2381 C CA . VAL A 1 310 ? -22.720 -5.298 9.410 1.00 98.12 310 VAL A CA 1
ATOM 2382 C C . VAL A 1 310 ? -23.088 -5.847 8.038 1.00 98.12 310 VAL A C 1
ATOM 2384 O O . VAL A 1 310 ? -24.242 -6.187 7.798 1.00 98.12 310 VAL A O 1
ATOM 2387 N N . ILE A 1 311 ? -22.098 -5.925 7.155 1.00 97.75 311 ILE A N 1
ATOM 2388 C CA . ILE A 1 311 ? -22.217 -6.474 5.801 1.00 97.75 311 ILE A CA 1
ATOM 2389 C C . ILE A 1 311 ? -21.780 -7.941 5.806 1.00 97.75 311 ILE A C 1
ATOM 2391 O O . ILE A 1 311 ? -22.431 -8.784 5.197 1.00 97.75 311 ILE A O 1
ATOM 2395 N N . LEU A 1 312 ? -20.694 -8.246 6.526 1.00 96.38 312 LEU A N 1
ATOM 2396 C CA . LEU A 1 312 ? -20.166 -9.598 6.707 1.00 96.38 312 LEU A CA 1
ATOM 2397 C C . LEU A 1 312 ? -19.528 -9.761 8.096 1.00 96.38 312 LEU A C 1
ATOM 2399 O O . LEU A 1 312 ? -18.928 -8.829 8.630 1.00 96.38 312 LEU A O 1
ATOM 2403 N N . ASP A 1 313 ? -19.661 -10.951 8.677 1.00 96.31 313 ASP A N 1
ATOM 2404 C CA . ASP A 1 313 ? -19.018 -11.379 9.931 1.00 96.31 313 ASP A CA 1
ATOM 2405 C C . ASP A 1 313 ? -18.755 -12.887 9.824 1.00 96.31 313 ASP A C 1
ATOM 2407 O O . ASP A 1 313 ? -19.583 -13.710 10.222 1.00 96.31 313 ASP A O 1
ATOM 2411 N N . GLN A 1 314 ? -17.665 -13.244 9.146 1.00 94.75 314 GLN A N 1
ATOM 2412 C CA . GLN A 1 314 ? -17.335 -14.616 8.746 1.00 94.75 314 GLN A CA 1
ATOM 2413 C C . GLN A 1 314 ? -15.819 -14.822 8.776 1.00 94.75 314 GLN A C 1
ATOM 2415 O O . GLN A 1 314 ? -15.054 -13.874 8.624 1.00 94.75 314 GLN A O 1
ATOM 2420 N N . ASP A 1 315 ? -15.384 -16.055 9.049 1.00 91.50 315 ASP A N 1
ATOM 2421 C CA . ASP A 1 315 ? -13.979 -16.492 8.961 1.00 91.50 315 ASP A CA 1
ATOM 2422 C C . ASP A 1 315 ? -12.948 -15.620 9.708 1.00 91.50 315 ASP A C 1
ATOM 2424 O O . ASP A 1 315 ? -11.753 -15.606 9.418 1.00 91.50 315 ASP A O 1
ATOM 2428 N N . GLY A 1 316 ? -13.397 -14.936 10.764 1.00 92.12 316 GLY A N 1
ATOM 2429 C CA . GLY A 1 316 ? -12.546 -14.074 11.580 1.00 92.12 316 GLY A CA 1
ATOM 2430 C C . GLY A 1 316 ? -12.344 -12.667 11.016 1.00 92.12 316 GLY A C 1
ATOM 2431 O O . GLY A 1 316 ? -11.504 -11.945 11.555 1.00 92.12 316 GLY A O 1
ATOM 2432 N N . ILE A 1 317 ? -13.129 -12.264 10.016 1.00 96.38 317 ILE A N 1
ATOM 2433 C CA . ILE A 1 317 ? -13.196 -10.917 9.446 1.00 96.38 317 ILE A CA 1
ATOM 2434 C C . ILE A 1 317 ? -14.593 -10.329 9.657 1.00 96.38 317 ILE A C 1
ATOM 2436 O O . ILE A 1 317 ? -15.607 -11.027 9.643 1.00 96.38 317 ILE A O 1
ATOM 2440 N N . VAL A 1 318 ? -14.640 -9.016 9.869 1.00 97.56 318 VAL A N 1
ATOM 2441 C CA . VAL A 1 318 ? -15.869 -8.241 10.017 1.00 97.56 318 VAL A CA 1
ATOM 2442 C C . VAL A 1 318 ? -15.813 -7.084 9.028 1.00 97.56 318 VAL A C 1
ATOM 2444 O O . VAL A 1 318 ? -14.902 -6.260 9.092 1.00 97.56 318 VAL A O 1
ATOM 2447 N N . GLY A 1 319 ? -16.790 -7.019 8.130 1.00 97.94 319 GLY A N 1
ATOM 2448 C CA . GLY A 1 319 ? -17.014 -5.897 7.227 1.00 97.94 319 GLY A CA 1
ATOM 2449 C C . GLY A 1 319 ? -18.273 -5.148 7.638 1.00 97.94 319 GLY A C 1
ATOM 2450 O O . GLY A 1 319 ? -19.347 -5.746 7.737 1.00 97.94 319 GLY A O 1
ATOM 2451 N N . TYR A 1 320 ? -18.161 -3.849 7.893 1.00 98.19 320 TYR A N 1
ATOM 2452 C CA . TYR A 1 320 ? -19.288 -3.025 8.327 1.00 98.19 320 TYR A CA 1
ATOM 2453 C C . TYR A 1 320 ? -19.202 -1.599 7.779 1.00 98.19 320 TYR A C 1
ATOM 2455 O O . TYR A 1 320 ? -18.116 -1.087 7.511 1.00 98.19 320 TYR A O 1
ATOM 2463 N N . VAL A 1 321 ? -20.357 -0.946 7.648 1.00 98.31 321 VAL A N 1
ATOM 2464 C CA . VAL A 1 321 ? -20.440 0.499 7.401 1.00 98.31 321 VAL A CA 1
ATOM 2465 C C . VAL A 1 321 ? -20.273 1.213 8.744 1.00 98.31 321 VAL A C 1
ATOM 2467 O O . VAL A 1 321 ? -21.093 0.995 9.641 1.00 98.31 321 VAL A O 1
ATOM 2470 N N . PRO A 1 322 ? -19.241 2.048 8.947 1.00 96.88 322 PRO A N 1
ATOM 2471 C CA . PRO A 1 322 ? -19.090 2.766 10.207 1.00 96.88 322 PRO A CA 1
ATOM 2472 C C . PRO A 1 322 ? -20.293 3.674 10.458 1.00 96.88 322 PRO A C 1
ATOM 2474 O O . PRO A 1 322 ? -20.740 4.375 9.551 1.00 96.88 322 PRO A O 1
ATOM 2477 N N . VAL A 1 323 ? -20.764 3.766 11.705 1.00 96.19 323 VAL A N 1
ATOM 2478 C CA . VAL A 1 323 ? -21.762 4.787 12.086 1.00 96.19 323 VAL A CA 1
ATOM 2479 C C . VAL A 1 323 ? -21.325 6.220 11.728 1.00 96.19 323 VAL A C 1
ATOM 2481 O O . VAL A 1 323 ? -22.161 7.096 11.534 1.00 96.19 323 VAL A O 1
ATOM 2484 N N . SER A 1 324 ? -20.016 6.455 11.613 1.00 95.81 324 SER A N 1
ATOM 2485 C CA . SER A 1 324 ? -19.395 7.723 11.224 1.00 95.81 324 SER A CA 1
ATOM 2486 C C . SER A 1 324 ? -18.865 7.730 9.782 1.00 95.81 324 SER A C 1
ATOM 2488 O O . SER A 1 324 ? -17.873 8.411 9.513 1.00 95.81 324 SER A O 1
ATOM 2490 N N . ALA A 1 325 ? -19.453 6.935 8.882 1.00 97.31 325 ALA A N 1
ATOM 2491 C CA . ALA A 1 325 ? -19.059 6.882 7.475 1.00 97.31 325 ALA A CA 1
ATOM 2492 C C . ALA A 1 325 ? -19.031 8.286 6.848 1.00 97.31 325 ALA A C 1
ATOM 2494 O O . ALA A 1 325 ? -19.957 9.083 7.014 1.00 97.31 325 ALA A O 1
ATOM 2495 N N . ARG A 1 326 ? -17.950 8.592 6.127 1.00 96.62 326 ARG A N 1
ATOM 2496 C CA . ARG A 1 326 ? -17.743 9.863 5.419 1.00 96.62 326 ARG A CA 1
ATOM 2497 C C . ARG A 1 326 ? -18.101 9.767 3.941 1.00 96.62 326 ARG A C 1
ATOM 2499 O O . ARG A 1 326 ? -18.351 10.798 3.321 1.00 96.62 326 ARG A O 1
ATOM 2506 N N . TRP A 1 327 ? -18.123 8.554 3.391 1.00 96.31 327 TRP A N 1
ATOM 2507 C CA . TRP A 1 327 ? -18.527 8.282 2.013 1.00 96.31 327 TRP A CA 1
ATOM 2508 C C . TRP A 1 327 ? -19.821 7.460 1.965 1.00 96.31 327 TRP A C 1
ATOM 2510 O O . TRP A 1 327 ? -20.029 6.628 2.848 1.00 96.31 327 TRP A O 1
ATOM 2520 N N . PRO A 1 328 ? -20.669 7.628 0.927 1.00 95.44 328 PRO A N 1
ATOM 2521 C CA . PRO A 1 328 ? -21.966 6.945 0.844 1.00 95.44 328 PRO A CA 1
ATOM 2522 C C . PRO A 1 328 ? -21.906 5.415 0.963 1.00 95.44 328 PRO A C 1
ATOM 2524 O O . PRO A 1 328 ? -22.832 4.808 1.488 1.00 95.44 328 PRO A O 1
ATOM 2527 N N . TYR A 1 329 ? -20.812 4.806 0.498 1.00 94.94 329 TYR A N 1
ATOM 2528 C CA . TYR A 1 329 ? -20.597 3.355 0.498 1.00 94.94 329 TYR A CA 1
ATOM 2529 C C . TYR A 1 329 ? -19.289 2.973 1.206 1.00 94.94 329 TYR A C 1
ATOM 2531 O O . TYR A 1 329 ? -18.583 2.062 0.781 1.00 94.94 329 TYR A O 1
ATOM 2539 N N . GLU A 1 330 ? -18.917 3.711 2.256 1.00 97.88 330 GLU A N 1
ATOM 2540 C CA . GLU A 1 330 ? -17.729 3.392 3.051 1.00 97.88 330 GLU A CA 1
ATOM 2541 C C . GLU A 1 330 ? -17.896 2.059 3.790 1.00 97.88 330 GLU A C 1
ATOM 2543 O O . GLU A 1 330 ? -18.884 1.848 4.493 1.00 97.88 330 GLU A O 1
ATOM 2548 N N . VAL A 1 331 ? -16.900 1.180 3.673 1.00 98.00 331 VAL A N 1
ATOM 2549 C CA . VAL A 1 331 ? -16.846 -0.098 4.390 1.00 98.00 331 VAL A CA 1
ATOM 2550 C C . VAL A 1 331 ? -15.505 -0.212 5.094 1.00 98.00 331 VAL A C 1
ATOM 2552 O O . VAL A 1 331 ? -14.455 -0.017 4.483 1.00 98.00 331 VAL A O 1
ATOM 2555 N N . HIS A 1 332 ? -15.534 -0.541 6.382 1.00 97.69 332 HIS A N 1
ATOM 2556 C CA . HIS A 1 332 ? -14.345 -0.944 7.127 1.00 97.69 332 HIS A CA 1
ATOM 2557 C C . HIS A 1 332 ? -14.306 -2.464 7.188 1.00 97.69 332 HIS A C 1
ATOM 2559 O O . HIS A 1 332 ? -15.295 -3.091 7.565 1.00 97.69 332 HIS A O 1
ATOM 2565 N N . VAL A 1 333 ? -13.161 -3.042 6.827 1.00 96.31 333 VAL A N 1
ATOM 2566 C CA . VAL A 1 333 ? -12.888 -4.480 6.918 1.00 96.31 333 VAL A CA 1
ATOM 2567 C C . VAL A 1 333 ? -11.804 -4.680 7.966 1.00 96.31 333 VAL A C 1
ATOM 2569 O O . VAL A 1 333 ? -10.701 -4.150 7.835 1.00 96.31 333 VAL A O 1
ATOM 2572 N N . VAL A 1 334 ? -12.129 -5.399 9.039 1.00 96.19 334 VAL A N 1
ATOM 2573 C CA . VAL A 1 334 ? -11.249 -5.560 10.203 1.00 96.19 334 VAL A CA 1
ATOM 2574 C C . VAL A 1 334 ? -11.207 -7.012 10.673 1.00 96.19 334 VAL A C 1
ATOM 2576 O O . VAL A 1 334 ? -12.198 -7.733 10.541 1.00 96.19 334 VAL A O 1
ATOM 2579 N N . PRO A 1 335 ? -10.100 -7.461 11.288 1.00 96.12 335 PRO A N 1
ATOM 2580 C CA . PRO A 1 335 ? -10.079 -8.757 11.944 1.00 96.12 335 PRO A CA 1
ATOM 2581 C C . PRO A 1 335 ? -10.998 -8.754 13.172 1.00 96.12 335 PRO A C 1
ATOM 2583 O O . PRO A 1 335 ? -11.009 -7.822 13.978 1.00 96.12 335 PRO A O 1
ATOM 2586 N N . ALA A 1 336 ? -11.736 -9.847 13.362 1.00 94.25 336 ALA A N 1
ATOM 2587 C CA . ALA A 1 336 ? -12.610 -10.060 14.516 1.00 94.25 336 ALA A CA 1
ATOM 2588 C C . ALA A 1 336 ? -11.829 -10.178 15.838 1.00 94.25 336 ALA A C 1
ATOM 2590 O O . ALA A 1 336 ? -12.393 -10.022 16.923 1.00 94.25 336 ALA A O 1
ATOM 2591 N N . ARG A 1 337 ? -10.527 -10.481 15.757 1.00 93.88 337 ARG A N 1
ATOM 2592 C CA . ARG A 1 337 ? -9.589 -10.507 16.885 1.00 93.88 337 ARG A CA 1
ATOM 2593 C C . ARG A 1 337 ? -8.596 -9.359 16.765 1.00 93.88 337 ARG A C 1
ATOM 2595 O O . ARG A 1 337 ? -8.284 -8.910 15.669 1.00 93.88 337 ARG A O 1
ATOM 2602 N N . HIS A 1 338 ? -8.070 -8.916 17.903 1.00 96.00 338 HIS A N 1
ATOM 2603 C CA . HIS A 1 338 ? -7.063 -7.862 17.933 1.00 96.00 338 HIS A CA 1
ATOM 2604 C C . HIS A 1 338 ? -5.789 -8.287 17.189 1.00 96.00 338 HIS A C 1
ATOM 2606 O O . HIS A 1 338 ? -5.173 -9.295 17.538 1.00 96.00 338 HIS A O 1
ATOM 2612 N N . VAL A 1 339 ? -5.391 -7.484 16.204 1.00 95.12 339 VAL A N 1
ATOM 2613 C CA . VAL A 1 339 ? -4.147 -7.620 15.441 1.00 95.12 339 VAL A CA 1
ATOM 2614 C C . VAL A 1 339 ? -3.523 -6.228 15.312 1.00 95.12 339 VAL A C 1
ATOM 2616 O O . VAL A 1 339 ? -4.232 -5.269 15.014 1.00 95.12 339 VAL A O 1
ATOM 2619 N N . GLY A 1 340 ? -2.215 -6.113 15.563 1.00 92.25 340 GLY A N 1
ATOM 2620 C CA . GLY A 1 340 ? -1.494 -4.833 15.538 1.00 92.25 340 GLY A CA 1
ATOM 2621 C C . GLY A 1 340 ? -1.113 -4.360 14.133 1.00 92.25 340 GLY A C 1
ATOM 2622 O O . GLY A 1 340 ? -1.163 -3.165 13.855 1.00 92.25 340 GLY A O 1
ATOM 2623 N N . ALA A 1 341 ? -0.763 -5.289 13.244 1.00 93.31 341 ALA A N 1
ATOM 2624 C CA . ALA A 1 341 ? -0.454 -5.015 11.846 1.00 93.31 341 ALA A CA 1
ATOM 2625 C C . ALA A 1 341 ? -0.772 -6.230 10.960 1.00 93.31 341 ALA A C 1
ATOM 2627 O O . ALA A 1 341 ? -0.799 -7.365 11.434 1.00 93.31 341 ALA A O 1
ATOM 2628 N N . LEU A 1 342 ? -0.957 -6.013 9.651 1.00 93.44 342 LEU A N 1
ATOM 2629 C CA . LEU A 1 342 ? -1.238 -7.086 8.684 1.00 93.44 342 LEU A CA 1
ATOM 2630 C C . LEU A 1 342 ? -0.275 -8.292 8.809 1.00 93.44 342 LEU A C 1
ATOM 2632 O O . LEU A 1 342 ? -0.766 -9.422 8.850 1.00 93.44 342 LEU A O 1
ATOM 2636 N N . PRO A 1 343 ? 1.055 -8.111 8.958 1.00 93.19 343 PRO A N 1
ATOM 2637 C CA . PRO A 1 343 ? 1.987 -9.223 9.148 1.00 93.19 343 PRO A CA 1
ATOM 2638 C C . PRO A 1 343 ? 1.767 -10.099 10.384 1.00 93.19 343 PRO A C 1
ATOM 2640 O O . PRO A 1 343 ? 2.216 -11.248 10.365 1.00 93.19 343 PRO A O 1
ATOM 2643 N N . ASP A 1 344 ? 1.123 -9.560 11.424 1.00 92.81 344 ASP A N 1
ATOM 2644 C CA . ASP A 1 344 ? 0.909 -10.213 12.723 1.00 92.81 344 ASP A CA 1
ATOM 2645 C C . ASP A 1 344 ? -0.360 -11.078 12.740 1.00 92.81 344 ASP A C 1
ATOM 2647 O O . ASP A 1 344 ? -0.590 -11.850 13.673 1.00 92.81 344 ASP A O 1
ATOM 2651 N N . SER A 1 345 ? -1.210 -10.945 11.719 1.00 91.94 345 SER A N 1
ATOM 2652 C CA . SER A 1 345 ? -2.394 -11.787 11.553 1.00 91.94 345 SER A CA 1
ATOM 2653 C C . SER A 1 345 ? -2.009 -13.230 11.202 1.00 91.94 345 SER A C 1
ATOM 2655 O O . SER A 1 345 ? -0.928 -13.503 10.679 1.00 91.94 345 SER A O 1
ATOM 2657 N N . SER A 1 346 ? -2.899 -14.185 11.475 1.00 90.56 346 SER A N 1
ATOM 2658 C CA . SER A 1 346 ? -2.700 -15.566 11.016 1.00 90.56 346 SER A CA 1
ATOM 2659 C C . SER A 1 346 ? -2.919 -15.684 9.503 1.00 90.56 346 SER A C 1
ATOM 2661 O O . SER A 1 346 ? -3.692 -14.920 8.932 1.00 90.56 346 SER A O 1
ATOM 2663 N N . SER A 1 347 ? -2.318 -16.689 8.862 1.00 86.81 347 SER A N 1
ATOM 2664 C CA . SER A 1 347 ? -2.560 -16.974 7.437 1.00 86.81 347 SER A CA 1
ATOM 2665 C C . SER A 1 347 ? -4.030 -17.274 7.116 1.00 86.81 347 SER A C 1
ATOM 2667 O O . SER A 1 347 ? -4.478 -16.999 6.010 1.00 86.81 347 SER A O 1
ATOM 2669 N N . ALA A 1 348 ? -4.801 -17.797 8.076 1.00 88.56 348 ALA A N 1
ATOM 2670 C CA . ALA A 1 348 ? -6.244 -17.980 7.917 1.00 88.56 348 ALA A CA 1
ATOM 2671 C C . ALA A 1 348 ? -6.983 -16.635 7.844 1.00 88.56 348 ALA A C 1
ATOM 2673 O O . ALA A 1 348 ? -7.818 -16.450 6.973 1.00 88.56 348 ALA A O 1
ATOM 2674 N N . VAL A 1 349 ? -6.618 -15.679 8.705 1.00 90.25 349 VAL A N 1
ATOM 2675 C CA . VAL A 1 349 ? -7.206 -14.325 8.716 1.00 90.25 349 VAL A CA 1
ATOM 2676 C C . VAL A 1 349 ? -6.813 -13.526 7.472 1.00 90.25 349 VAL A C 1
ATOM 2678 O O . VAL A 1 349 ? -7.598 -12.716 7.018 1.00 90.25 349 VAL A O 1
ATOM 2681 N N . ARG A 1 350 ? -5.616 -13.738 6.911 1.00 90.31 350 ARG A N 1
ATOM 2682 C CA . ARG A 1 350 ? -5.205 -13.082 5.654 1.00 90.31 350 ARG A CA 1
ATOM 2683 C C . ARG A 1 350 ? -5.925 -13.615 4.414 1.00 90.31 350 ARG A C 1
ATOM 2685 O O . ARG A 1 350 ? -5.974 -12.915 3.415 1.00 90.31 350 ARG A O 1
ATOM 2692 N N . ARG A 1 351 ? -6.403 -14.858 4.474 1.00 88.56 351 ARG A N 1
ATOM 2693 C CA . ARG A 1 351 ? -7.138 -15.529 3.394 1.00 88.56 351 ARG A CA 1
ATOM 2694 C C . ARG A 1 351 ? -8.629 -15.175 3.397 1.00 88.56 351 ARG A C 1
ATOM 2696 O O . ARG A 1 351 ? -9.235 -15.153 2.334 1.00 88.56 351 ARG A O 1
ATOM 2703 N N . ALA A 1 352 ? -9.203 -15.015 4.588 1.00 86.00 352 ALA A N 1
ATOM 2704 C CA . ALA A 1 352 ? -10.610 -14.677 4.799 1.00 86.00 352 ALA A CA 1
ATOM 2705 C C . ALA A 1 352 ? -10.951 -13.282 4.257 1.00 86.00 352 ALA A C 1
ATOM 2707 O O . ALA A 1 352 ? -12.064 -13.128 3.712 1.00 86.00 352 ALA A O 1
#

Radius of gyration: 26.68 Å; chains: 1; bounding box: 68×83×81 Å

Foldseek 3Di:
DDDDDDDDDDDDDDDDDDDDDDDDDDDDDDDDDDDDDDDDDDDDDDDDDDDDDDDDDDDDDDPPDQWPDKDWDFQDDPDDPPDDRFIWIWTAGPQRKIKIATHDFAAADPQAHADAAFDWAWKWAQDPVLRFIDTDQGSLVPDQFQDDPQQALLAAHDVVRYHNDRTNFGQKMKIFDSRDSADDCRDQPDDDPRMGGRHWTKMKIAQGNDQDDELVPDDLVSLLRVLVVVLSVCVVLVPDQQFDDKDKAADADVVRPDRGSGYMIMIIRGSDDGPVVVVVVVVQVVCCVVPVDGPVLVQ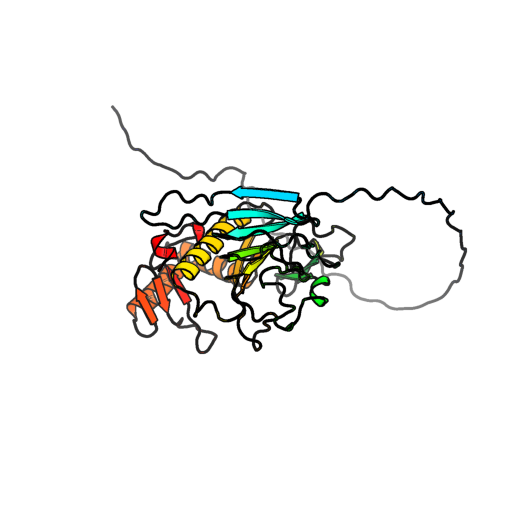QVVCVVVVPFWPDDDQQKTWGQGPPHPDPDDIDIDGNDDDPDSNRDDSSSSSD

pLDDT: mean 78.95, std 26.65, range [21.62, 98.56]

Sequence (352 aa):
MSGTTVSARPPWRRAGCPQLGQGHEPEYIRGANATNRTDQNRRGCSDTPASSASVRPILQGRMDSPIMSAVPTASADRRSPRGVRLARTTMVQPDGRHVYLYGAFQPPPASYVAPLLTSGEWQQRWNPLRQEWVMYASGRQGRTFLPERAACPLCPSTEGHSTEIPASAYDAAVFENRFPAVRSGAPTGPLPPGAKPSAGVSEVVVYTDRHEGSFGTLPADRLDALVEVWADRCRELARRSDVRYVFIFENRGEAVGVTLHHPHGQIMGYPFVPPVPAIELAAASRHQRRTGTCLHCTLAADERRAKVRVILDQDGIVGYVPVSARWPYEVHVVPARHVGALPDSSSAVRRA